Protein AF-Q09DB2-F1 (afdb_monomer_lite)

pLDDT: mean 88.09, std 14.15, range [31.59, 98.62]

Foldseek 3Di:
DLLLVLCVVLVWAWAFQDAQVLLVQQPPDSPVLDDQETETETAPVCQVVSVVSCVVVVWAWDDDQVLCDDLQDFWIWTQDPVGIYTYGQFLGGDLSFTRGRCVQVVQWDWDDDPNGIHTYGDLLLSLLSLLLVCVVQPVLDVSSLVSNVRSCVSCVPDDLVVNLVNLVVGPHLLSSLLSVVLSCVPVVDPRDPVSNVSSHADPVLVVVSCVSSPPVCNVVSVLVVDVVVVLVNQQSNDNDNVSSVVVSVSVVVSVDPPPDDPDD

InterPro domains:
  IPR039498 Uncharacterised nucleotidyltransferase [PF14907] (4-188)

Structure (mmCIF, N/CA/C/O backbone):
data_AF-Q09DB2-F1
#
_entry.id   AF-Q09DB2-F1
#
loop_
_atom_site.group_PDB
_atom_site.id
_atom_site.type_symbol
_atom_site.label_atom_id
_atom_site.label_alt_id
_atom_site.label_comp_id
_atom_site.label_asym_id
_atom_site.label_entity_id
_atom_site.label_seq_id
_atom_site.pdbx_PDB_ins_code
_atom_site.Cartn_x
_atom_site.Cartn_y
_atom_site.Cartn_z
_atom_site.occupancy
_atom_site.B_iso_or_equiv
_atom_site.auth_seq_id
_atom_site.auth_comp_id
_atom_site.auth_asym_id
_atom_site.auth_atom_id
_atom_site.pdbx_PDB_model_num
ATOM 1 N N . MET A 1 1 ? -8.635 -7.329 14.643 1.00 92.19 1 MET A N 1
ATOM 2 C CA . MET A 1 1 ? -9.968 -7.718 15.151 1.00 92.19 1 MET A CA 1
ATOM 3 C C . MET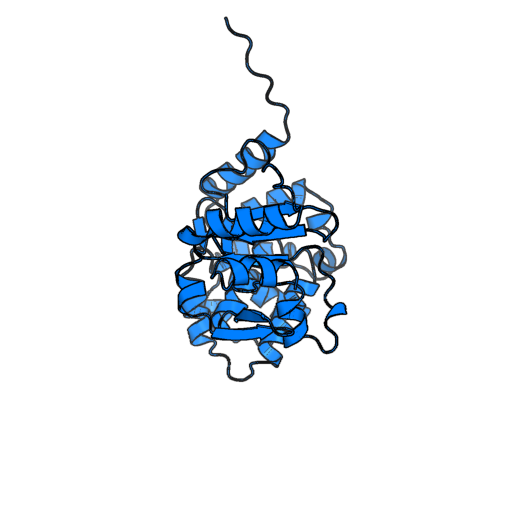 A 1 1 ? -10.591 -6.618 15.990 1.00 92.19 1 MET A C 1
ATOM 5 O O . MET A 1 1 ? -11.528 -6.026 15.490 1.00 92.19 1 MET A O 1
ATOM 9 N N . ARG A 1 2 ? -10.019 -6.213 17.138 1.00 93.94 2 ARG A N 1
ATOM 10 C CA . ARG A 1 2 ? -10.556 -5.100 17.964 1.00 93.94 2 ARG A CA 1
ATOM 11 C C . ARG A 1 2 ? -10.936 -3.834 17.174 1.00 93.94 2 ARG A C 1
ATOM 13 O O . ARG A 1 2 ? -12.026 -3.310 17.347 1.00 93.94 2 ARG A O 1
ATOM 20 N N . SER A 1 3 ? -10.081 -3.384 16.250 1.00 95.25 3 SER A N 1
ATOM 21 C CA . SER A 1 3 ? -10.396 -2.239 15.380 1.00 95.25 3 SER A CA 1
ATOM 22 C C . SER A 1 3 ? -11.608 -2.485 14.473 1.00 95.25 3 SER A C 1
ATOM 24 O O . SER A 1 3 ? -12.402 -1.581 14.269 1.00 95.25 3 SER A O 1
ATOM 26 N N . LEU A 1 4 ? -11.771 -3.699 13.935 1.00 96.75 4 LEU A N 1
ATOM 27 C CA . LEU A 1 4 ? -12.910 -4.048 13.077 1.00 96.75 4 LEU A CA 1
ATOM 28 C C . LEU A 1 4 ? -14.216 -4.087 13.866 1.00 96.75 4 LEU A C 1
ATOM 30 O O . LEU A 1 4 ? -15.232 -3.609 13.378 1.00 96.75 4 LEU A O 1
ATOM 34 N N . GLU A 1 5 ? -14.176 -4.615 15.087 1.00 96.56 5 GLU A N 1
ATOM 35 C CA . GLU A 1 5 ? -15.311 -4.621 16.007 1.00 96.56 5 GLU A CA 1
ATOM 36 C C . GLU A 1 5 ? -15.769 -3.195 16.343 1.00 96.56 5 GLU A C 1
ATOM 38 O O . GLU A 1 5 ? -16.939 -2.863 16.152 1.00 96.56 5 GLU A O 1
ATOM 43 N N . ALA A 1 6 ? -14.837 -2.323 16.743 1.00 96.69 6 ALA A N 1
ATOM 44 C CA . ALA A 1 6 ? -15.136 -0.926 17.058 1.00 96.69 6 ALA A CA 1
ATOM 45 C C . ALA A 1 6 ? -15.703 -0.158 15.854 1.00 96.69 6 ALA A C 1
ATOM 47 O O . ALA A 1 6 ? -16.660 0.601 15.998 1.00 96.69 6 ALA A O 1
ATOM 48 N N . LEU A 1 7 ? -15.147 -0.369 14.656 1.00 97.94 7 LEU A N 1
ATOM 49 C CA . LEU A 1 7 ? -15.662 0.243 13.428 1.00 97.94 7 LEU A CA 1
ATOM 50 C C . LEU A 1 7 ? -17.043 -0.306 13.047 1.00 97.94 7 LEU A C 1
ATOM 52 O O . LEU A 1 7 ? -17.930 0.465 12.678 1.00 97.94 7 LEU A O 1
ATOM 56 N N . GLY A 1 8 ? -17.255 -1.613 13.198 1.00 97.69 8 GLY A N 1
ATOM 57 C CA . GLY A 1 8 ? -18.544 -2.257 12.961 1.00 97.69 8 GLY A CA 1
ATOM 58 C C . GLY A 1 8 ? -19.652 -1.700 13.856 1.00 97.69 8 GLY A C 1
ATOM 59 O O . GLY A 1 8 ? -20.748 -1.436 13.364 1.00 97.69 8 GLY A O 1
ATOM 60 N N . ALA A 1 9 ? -19.353 -1.425 15.131 1.00 97.62 9 ALA A N 1
ATOM 61 C CA . ALA A 1 9 ? -20.296 -0.837 16.088 1.00 97.62 9 ALA A CA 1
ATOM 62 C C . ALA A 1 9 ? -20.798 0.564 15.684 1.00 97.62 9 ALA A C 1
ATOM 64 O O . ALA A 1 9 ? -21.881 0.973 16.097 1.00 97.62 9 ALA A O 1
ATOM 65 N N . VAL A 1 10 ? -20.045 1.286 14.847 1.00 98.06 10 VAL A N 1
ATOM 66 C CA . VAL A 1 10 ? -20.433 2.597 14.295 1.00 98.06 10 VAL A CA 1
ATOM 67 C C . VAL A 1 10 ? -20.838 2.529 12.816 1.00 98.06 10 VAL A C 1
ATOM 69 O O . VAL A 1 10 ? -20.904 3.556 12.140 1.00 98.06 10 VAL A O 1
ATOM 72 N N . GLY A 1 11 ? -21.106 1.329 12.290 1.00 97.56 11 GLY A N 1
ATOM 73 C CA . GLY A 1 11 ? -21.566 1.120 10.913 1.00 97.56 11 GLY A CA 1
ATOM 74 C C . GLY A 1 11 ? -20.489 1.315 9.839 1.00 97.56 11 GLY A C 1
ATOM 75 O O . GLY A 1 11 ? -20.816 1.496 8.664 1.00 97.56 11 GLY A O 1
ATOM 76 N N . VAL A 1 12 ? -19.206 1.288 10.210 1.00 98.31 12 VAL A N 1
ATOM 77 C CA . VAL A 1 12 ? -18.079 1.438 9.282 1.00 98.31 12 VAL A CA 1
ATOM 78 C C . VAL A 1 12 ? -17.503 0.068 8.934 1.00 98.31 12 VAL A C 1
ATOM 80 O O . VAL A 1 12 ? -17.014 -0.656 9.794 1.00 98.31 12 VAL A O 1
ATOM 83 N N . VAL A 1 13 ? -17.509 -0.266 7.641 1.00 98.06 13 VAL A N 1
ATOM 84 C CA . VAL A 1 13 ? -16.856 -1.469 7.099 1.00 98.06 13 VAL A CA 1
ATOM 85 C C . VAL A 1 13 ? -15.620 -1.034 6.299 1.00 98.06 13 VAL A C 1
ATOM 87 O O . VAL A 1 13 ? -15.778 -0.523 5.182 1.00 98.06 13 VAL A O 1
ATOM 90 N N . PRO A 1 14 ? -14.400 -1.180 6.846 1.00 98.00 14 PRO A N 1
ATOM 91 C CA . PRO A 1 14 ? -13.188 -0.692 6.197 1.00 98.00 14 PRO A CA 1
ATOM 92 C C . PRO A 1 14 ? -12.726 -1.621 5.071 1.00 98.00 14 PRO A C 1
ATOM 94 O O . PRO A 1 14 ? -12.965 -2.831 5.101 1.00 98.00 14 PRO A O 1
ATOM 97 N N . VAL A 1 15 ? -11.992 -1.061 4.110 1.00 98.38 15 VAL A N 1
ATOM 98 C CA . VAL A 1 15 ? -11.157 -1.845 3.194 1.00 98.38 15 VAL A CA 1
ATOM 99 C C . VAL A 1 15 ? -9.822 -2.136 3.878 1.00 98.38 15 VAL A C 1
ATOM 101 O O . VAL A 1 15 ? -9.144 -1.214 4.332 1.00 98.38 15 VAL A O 1
ATOM 104 N N . LEU A 1 16 ? -9.428 -3.406 3.941 1.00 97.25 16 LEU A N 1
ATOM 105 C CA . LEU A 1 16 ? -8.111 -3.803 4.438 1.00 97.25 16 LEU A CA 1
ATOM 106 C C . LEU A 1 16 ? -7.082 -3.679 3.317 1.00 97.25 16 LEU A C 1
ATOM 108 O O . LEU A 1 16 ? -7.130 -4.432 2.348 1.00 97.25 16 LEU A O 1
ATOM 112 N N . LEU A 1 17 ? -6.162 -2.723 3.448 1.00 95.62 17 LEU A N 1
ATOM 113 C CA . LEU A 1 17 ? -5.221 -2.382 2.376 1.00 95.62 17 LEU A CA 1
ATOM 114 C C . LEU A 1 17 ? -4.000 -3.305 2.316 1.00 95.62 17 LEU A C 1
ATOM 116 O O . LEU A 1 17 ? -3.544 -3.689 1.242 1.00 95.62 17 LEU A O 1
ATOM 120 N N . LYS A 1 18 ? -3.427 -3.621 3.477 1.00 92.31 18 LYS A N 1
ATOM 121 C CA . LYS A 1 18 ? -2.222 -4.448 3.626 1.00 92.31 18 LYS A CA 1
ATOM 122 C C . LYS A 1 18 ? -2.247 -5.122 5.004 1.00 92.31 18 LYS A C 1
ATOM 124 O O . LYS A 1 18 ? -3.275 -5.166 5.680 1.00 92.31 18 LYS A O 1
ATOM 129 N N . GLY A 1 19 ? -1.122 -5.690 5.422 1.00 90.75 19 GLY A N 1
ATOM 130 C CA . GLY A 1 19 ? -0.995 -6.258 6.763 1.00 90.75 19 GLY A CA 1
ATOM 131 C C . GLY A 1 19 ? -1.626 -7.640 6.874 1.00 90.75 19 GLY A C 1
ATOM 132 O O . GLY A 1 19 ? -1.599 -8.433 5.931 1.00 90.75 19 GLY A O 1
ATOM 133 N N . TYR A 1 20 ? -2.184 -7.927 8.048 1.00 91.62 20 TYR A N 1
ATOM 134 C CA . TYR A 1 20 ? -2.732 -9.241 8.379 1.00 91.62 20 TYR A CA 1
ATOM 135 C C . TYR A 1 20 ? -3.875 -9.672 7.445 1.00 91.62 20 TYR A C 1
ATOM 137 O O . TYR A 1 20 ? -3.922 -10.828 7.041 1.00 91.62 20 TYR A O 1
ATOM 145 N N . GLY A 1 21 ? -4.758 -8.748 7.043 1.00 92.44 21 GLY A N 1
ATOM 146 C CA . GLY A 1 21 ? -5.874 -9.063 6.142 1.00 92.44 21 GLY A CA 1
ATOM 147 C C . GLY A 1 21 ? -5.417 -9.576 4.774 1.00 92.44 21 GLY A C 1
ATOM 148 O O . GLY A 1 21 ? -5.975 -10.543 4.262 1.00 92.44 21 GLY A O 1
ATOM 149 N N . LEU A 1 22 ? -4.365 -8.968 4.218 1.00 94.75 22 LEU A N 1
ATOM 150 C CA . LEU A 1 22 ? -3.719 -9.424 2.985 1.00 94.75 22 LEU A CA 1
ATOM 151 C C . LEU A 1 22 ? -3.002 -10.763 3.204 1.00 94.75 22 LEU A C 1
ATOM 153 O O . LEU A 1 22 ? -3.147 -11.691 2.410 1.00 94.75 22 LEU A O 1
ATOM 157 N N . ALA A 1 23 ? -2.253 -10.874 4.306 1.00 94.75 23 ALA A N 1
ATOM 158 C CA . ALA A 1 23 ? -1.493 -12.074 4.636 1.00 94.75 23 ALA A CA 1
ATOM 159 C C . ALA A 1 23 ? -2.397 -13.307 4.760 1.00 94.75 23 ALA A C 1
ATOM 161 O O . ALA A 1 23 ? -2.103 -14.346 4.181 1.00 94.75 23 ALA A O 1
ATOM 162 N N . ARG A 1 24 ? -3.544 -13.162 5.431 1.00 93.69 24 ARG A N 1
ATOM 163 C CA . ARG A 1 24 ? -4.538 -14.225 5.620 1.00 93.69 24 ARG A CA 1
ATOM 164 C C . ARG A 1 24 ? -5.094 -14.788 4.314 1.00 93.69 24 ARG A C 1
ATOM 166 O O . ARG A 1 24 ? -5.424 -15.968 4.270 1.00 93.69 24 ARG A O 1
ATOM 173 N N . ARG A 1 25 ? -5.197 -13.954 3.276 1.00 94.31 25 ARG A N 1
ATOM 174 C CA . ARG A 1 25 ? -5.689 -14.331 1.942 1.00 94.31 25 ARG A CA 1
ATOM 175 C C . ARG A 1 25 ? -4.617 -14.978 1.070 1.00 94.31 25 ARG A C 1
ATOM 177 O O . ARG A 1 25 ? -4.940 -15.854 0.275 1.00 94.31 25 ARG A O 1
ATOM 184 N N . LEU A 1 26 ? -3.377 -14.492 1.155 1.00 95.38 26 LEU A N 1
ATOM 185 C CA . LEU A 1 26 ? -2.356 -14.753 0.133 1.00 95.38 26 LEU A CA 1
ATOM 186 C C . LEU A 1 26 ? -1.182 -15.614 0.606 1.00 95.38 26 LEU A C 1
ATOM 188 O O . LEU A 1 26 ? -0.535 -16.264 -0.217 1.00 95.38 26 LEU A O 1
ATOM 192 N N . TYR A 1 27 ? -0.861 -15.595 1.898 1.00 95.69 27 TYR A N 1
ATOM 193 C CA . TYR A 1 27 ? 0.288 -16.315 2.440 1.00 95.69 27 TYR A CA 1
ATOM 194 C C . TYR A 1 27 ? -0.137 -17.695 2.957 1.00 95.69 27 TYR A C 1
ATOM 196 O O . TYR A 1 27 ? -1.206 -17.807 3.552 1.00 95.69 27 TYR A O 1
ATOM 204 N N . PRO A 1 28 ? 0.706 -18.739 2.798 1.00 92.62 28 PRO A N 1
ATOM 205 C CA . PRO A 1 28 ? 0.437 -20.054 3.384 1.00 92.62 28 PRO A CA 1
ATOM 206 C C . PRO A 1 28 ? 0.249 -20.007 4.904 1.00 92.62 28 PRO A C 1
ATOM 208 O O . PRO A 1 28 ? -0.579 -20.727 5.443 1.00 92.62 28 PRO A O 1
ATOM 211 N N . GLU A 1 29 ? 1.009 -19.133 5.567 1.00 92.94 29 GLU A N 1
ATOM 212 C CA . GLU A 1 29 ? 0.903 -18.835 6.993 1.00 92.94 29 GLU A CA 1
ATOM 213 C C . GLU A 1 29 ? 0.895 -17.303 7.157 1.00 92.94 29 GLU A C 1
ATOM 215 O O . GLU A 1 29 ? 1.868 -16.652 6.746 1.00 92.94 29 GLU A O 1
ATOM 220 N N . PRO A 1 30 ? -0.178 -16.698 7.706 1.00 90.44 30 PRO A N 1
ATOM 221 C CA . PRO A 1 30 ? -0.309 -15.246 7.840 1.00 90.44 30 PRO A CA 1
ATOM 222 C C . PRO A 1 30 ? 0.900 -14.553 8.481 1.00 90.44 30 PRO A C 1
ATOM 224 O O . PRO A 1 30 ? 1.290 -13.463 8.055 1.00 90.44 30 PRO A O 1
ATOM 227 N N . PHE A 1 31 ? 1.534 -15.180 9.474 1.00 89.31 31 PHE A N 1
ATOM 228 C CA . PHE A 1 31 ? 2.649 -14.571 10.206 1.00 89.31 31 PHE A CA 1
ATOM 229 C C . PHE A 1 31 ? 3.969 -14.521 9.424 1.00 89.31 31 PHE A C 1
ATOM 231 O O . PHE A 1 31 ? 4.889 -13.811 9.828 1.00 89.31 31 PHE A O 1
ATOM 238 N N . HIS A 1 32 ? 4.060 -15.167 8.256 1.00 91.25 32 HIS A N 1
ATOM 239 C CA . HIS A 1 32 ? 5.201 -14.995 7.347 1.00 91.25 32 HIS A CA 1
ATOM 240 C C . HIS A 1 32 ? 5.308 -13.569 6.790 1.00 91.25 32 HIS A C 1
ATOM 242 O O . HIS A 1 32 ? 6.385 -13.142 6.365 1.00 91.25 32 HIS A O 1
ATOM 248 N N . ARG A 1 33 ? 4.210 -12.807 6.798 1.00 90.31 33 ARG A N 1
ATOM 249 C CA . ARG A 1 33 ? 4.209 -11.395 6.421 1.00 90.31 33 ARG A CA 1
ATOM 250 C C . ARG A 1 33 ? 4.270 -10.516 7.669 1.00 90.31 33 ARG A C 1
ATOM 252 O O . ARG A 1 33 ? 3.251 -9.999 8.123 1.00 90.31 33 ARG A O 1
ATOM 259 N N . ALA A 1 34 ? 5.476 -10.298 8.190 1.00 84.69 34 ALA A N 1
ATOM 260 C CA . ALA A 1 34 ? 5.685 -9.412 9.335 1.00 84.69 34 ALA A CA 1
ATOM 261 C C . ALA A 1 34 ? 5.073 -8.014 9.092 1.00 84.69 34 ALA A C 1
ATOM 263 O O . ALA A 1 34 ? 5.445 -7.298 8.150 1.00 84.69 34 ALA A O 1
ATOM 264 N N . THR A 1 35 ? 4.135 -7.627 9.956 1.00 84.19 35 THR A N 1
ATOM 265 C CA . THR A 1 35 ? 3.417 -6.348 9.923 1.00 84.19 35 THR A CA 1
ATOM 266 C C . THR A 1 35 ? 3.523 -5.676 11.283 1.00 84.19 35 THR A C 1
ATOM 268 O O . THR A 1 35 ? 3.539 -6.352 12.308 1.00 84.19 35 THR A O 1
ATOM 271 N N . THR A 1 36 ? 3.634 -4.354 11.287 1.00 82.50 36 THR A N 1
ATOM 272 C CA . THR A 1 36 ? 3.784 -3.539 12.508 1.00 82.50 36 THR A CA 1
ATOM 273 C C . THR A 1 36 ? 2.550 -2.685 12.785 1.00 82.50 36 THR A C 1
ATOM 275 O O . THR A 1 36 ? 2.367 -2.193 13.893 1.00 82.50 36 THR A O 1
ATOM 278 N N . ASP A 1 37 ? 1.721 -2.533 11.761 1.00 89.56 37 ASP A N 1
ATOM 279 C CA . ASP A 1 37 ? 0.578 -1.652 11.620 1.00 89.56 37 ASP A CA 1
ATOM 280 C C . ASP A 1 37 ? -0.621 -2.412 11.028 1.00 89.56 37 ASP A C 1
ATOM 282 O O . ASP A 1 37 ? -0.483 -3.477 10.404 1.00 89.56 37 ASP A O 1
ATOM 286 N N . VAL A 1 38 ? -1.810 -1.860 11.272 1.00 92.62 38 VAL A N 1
ATOM 287 C CA . VAL A 1 38 ? -3.076 -2.243 10.642 1.00 92.62 38 VAL A CA 1
ATOM 288 C C . VAL A 1 38 ? -3.567 -1.083 9.789 1.00 92.62 38 VAL A C 1
ATOM 290 O O . VAL A 1 38 ? -3.763 0.013 10.306 1.00 92.62 38 VAL A O 1
ATOM 293 N N . ASP A 1 39 ? -3.846 -1.347 8.515 1.00 95.12 39 ASP A N 1
ATOM 294 C CA . ASP A 1 39 ? -4.206 -0.310 7.549 1.00 95.12 39 ASP A CA 1
ATOM 295 C C . ASP A 1 39 ? -5.632 -0.454 7.070 1.00 95.12 39 ASP A C 1
ATOM 297 O O . ASP A 1 39 ? -5.996 -1.416 6.381 1.00 95.12 39 ASP A O 1
ATOM 301 N N . LEU A 1 40 ? -6.428 0.538 7.442 1.00 97.50 40 LEU A N 1
ATOM 302 C CA . LEU A 1 40 ? -7.864 0.562 7.241 1.00 97.50 40 LEU A CA 1
ATOM 303 C C . LEU A 1 40 ? -8.197 1.744 6.346 1.00 97.50 40 LEU A C 1
ATOM 305 O O . LEU A 1 40 ? -7.997 2.882 6.750 1.00 97.50 40 LEU A O 1
ATOM 309 N N . LEU A 1 41 ? -8.720 1.493 5.151 1.00 98.25 41 LEU A N 1
ATOM 310 C CA . LEU A 1 41 ? -9.234 2.546 4.282 1.00 98.25 41 LEU A CA 1
ATOM 311 C C . LEU A 1 41 ? -10.737 2.713 4.501 1.00 98.25 41 LEU A C 1
ATOM 313 O O . LEU A 1 41 ? -11.506 1.754 4.397 1.00 98.25 41 LEU A O 1
ATOM 317 N N . VAL A 1 42 ? -11.146 3.946 4.774 1.00 98.00 42 VAL A N 1
ATOM 318 C CA . VAL A 1 42 ? -12.544 4.357 4.932 1.00 98.00 42 VAL A CA 1
ATOM 319 C C . VAL A 1 42 ? -12.851 5.532 4.008 1.00 98.00 42 VAL A C 1
ATOM 321 O O . VAL A 1 42 ? -11.944 6.192 3.499 1.00 98.00 42 VAL A O 1
ATOM 324 N N . LEU A 1 43 ? -14.135 5.812 3.785 1.00 97.31 43 LEU A N 1
ATOM 325 C CA . LEU A 1 43 ? -14.525 7.021 3.058 1.00 97.31 43 LEU A CA 1
ATOM 326 C C . LEU A 1 43 ? -14.201 8.271 3.896 1.00 97.31 43 LEU A C 1
ATOM 328 O O . LEU A 1 43 ? -14.365 8.222 5.119 1.00 97.31 43 LEU A O 1
ATOM 332 N N . PRO A 1 44 ? -13.842 9.417 3.283 1.00 94.81 44 PRO A N 1
ATOM 333 C CA . PRO A 1 44 ? -13.559 10.654 4.016 1.00 94.81 44 PRO A CA 1
ATOM 334 C C . PRO A 1 44 ? -14.675 11.070 4.983 1.00 94.81 44 PRO A C 1
ATOM 336 O O . PRO A 1 44 ? -14.408 11.466 6.116 1.00 94.81 44 PRO A O 1
ATOM 339 N N . ALA A 1 45 ? -15.937 10.885 4.584 1.00 96.56 45 ALA A N 1
ATOM 340 C CA . ALA A 1 45 ? -17.101 11.170 5.425 1.00 96.56 45 ALA A CA 1
ATOM 341 C C . ALA A 1 45 ? -17.172 10.308 6.705 1.00 96.56 45 ALA A C 1
ATOM 343 O O . ALA A 1 45 ? -17.814 10.694 7.679 1.00 96.56 45 ALA A O 1
ATOM 344 N N . GLN A 1 46 ? -16.511 9.148 6.726 1.00 97.69 46 GLN A N 1
ATOM 345 C CA . GLN A 1 46 ? -16.512 8.208 7.850 1.00 97.69 46 GLN A CA 1
ATOM 346 C C . GLN A 1 46 ? -15.331 8.415 8.806 1.00 97.69 46 GLN A C 1
ATOM 348 O O . GLN A 1 46 ? -15.354 7.879 9.913 1.00 97.69 46 GLN A O 1
ATOM 353 N N . VAL A 1 47 ? -14.321 9.206 8.427 1.00 96.50 47 VAL A N 1
ATOM 354 C CA . VAL A 1 47 ? -13.063 9.364 9.182 1.00 96.50 47 VAL A CA 1
ATOM 355 C C . VAL A 1 47 ? -13.301 9.811 10.615 1.00 96.50 47 VAL A C 1
ATOM 357 O O . VAL A 1 47 ? -12.704 9.255 11.532 1.00 96.50 47 VAL A O 1
ATOM 360 N N . ALA A 1 48 ? -14.187 10.786 10.829 1.00 96.44 48 ALA A N 1
ATOM 361 C CA . ALA A 1 48 ? -14.453 11.311 12.164 1.00 96.44 48 ALA A CA 1
ATOM 362 C C . ALA A 1 48 ? -15.107 10.262 13.081 1.00 96.44 48 ALA A C 1
ATOM 364 O O . ALA A 1 48 ? -14.727 10.134 14.242 1.00 96.44 48 ALA A O 1
ATOM 365 N N . ALA A 1 49 ? -16.073 9.494 12.565 1.00 98.12 49 ALA A N 1
ATOM 366 C CA . ALA A 1 49 ? -16.721 8.425 13.325 1.00 98.12 49 ALA A CA 1
ATOM 367 C C . ALA A 1 49 ? -15.752 7.265 13.602 1.00 98.12 49 ALA A C 1
ATOM 369 O O . ALA A 1 49 ? -15.663 6.797 14.735 1.00 98.12 49 ALA A O 1
ATOM 370 N N . ALA A 1 50 ? -14.979 6.863 12.592 1.00 97.94 50 ALA A N 1
ATOM 371 C CA . ALA A 1 50 ? -13.971 5.819 12.701 1.00 97.94 50 ALA A CA 1
ATOM 372 C C . ALA A 1 50 ? -12.850 6.184 13.691 1.00 97.94 50 ALA A C 1
ATOM 374 O O . ALA A 1 50 ? -12.483 5.358 14.519 1.00 97.94 50 ALA A O 1
ATOM 375 N N . SER A 1 51 ? -12.361 7.428 13.664 1.00 96.94 51 SER A N 1
ATOM 376 C CA . SER A 1 51 ? -11.338 7.919 14.601 1.00 96.94 51 SER A CA 1
ATOM 377 C C . SER A 1 51 ? -11.825 7.829 16.049 1.00 96.94 51 SER A C 1
ATOM 379 O O . SER A 1 51 ? -11.152 7.224 16.876 1.00 96.94 51 SER A O 1
ATOM 381 N N . ARG A 1 52 ? -13.043 8.312 16.341 1.00 97.25 52 ARG A N 1
ATOM 382 C CA . ARG A 1 52 ? -13.633 8.214 17.690 1.00 97.25 52 ARG A CA 1
ATOM 383 C C . ARG A 1 52 ? -13.804 6.770 18.162 1.00 97.25 52 ARG A C 1
ATOM 385 O O . ARG A 1 52 ? -13.579 6.480 19.332 1.00 97.25 52 ARG A O 1
ATOM 392 N N . ALA A 1 53 ? -14.194 5.863 17.267 1.00 97.25 53 ALA A N 1
ATOM 393 C CA . ALA A 1 53 ? -14.316 4.446 17.600 1.00 97.25 53 ALA A CA 1
ATOM 394 C C . ALA A 1 53 ? -12.954 3.818 17.946 1.00 97.25 53 ALA A C 1
ATOM 396 O O . ALA A 1 53 ? -12.857 3.047 18.899 1.00 97.25 53 ALA A O 1
ATOM 397 N N . LEU A 1 54 ? -11.895 4.175 17.210 1.00 96.19 54 LEU A N 1
ATOM 398 C CA . LEU A 1 54 ? -10.528 3.737 17.504 1.00 96.19 54 LEU A CA 1
ATOM 399 C C . LEU A 1 54 ? -10.007 4.331 18.820 1.00 96.19 54 LEU A C 1
ATOM 401 O O . LEU A 1 54 ? -9.414 3.603 19.613 1.00 96.19 54 LEU A O 1
ATOM 405 N N . GLU A 1 55 ? -10.274 5.608 19.093 1.00 95.56 55 GLU A N 1
ATOM 406 C CA . GLU A 1 55 ? -9.951 6.251 20.375 1.00 95.56 55 GLU A CA 1
ATOM 407 C C . GLU A 1 55 ? -10.643 5.561 21.557 1.00 95.56 55 GLU A C 1
ATOM 409 O O . GLU A 1 55 ? -10.026 5.347 22.601 1.00 95.56 55 GLU A O 1
ATOM 414 N N . GLY A 1 56 ? -11.887 5.105 21.371 1.00 94.75 56 GLY A N 1
ATOM 415 C CA . GLY A 1 56 ? -12.624 4.308 22.356 1.00 94.75 56 GLY A CA 1
ATOM 416 C C . GLY A 1 56 ? -11.954 2.979 22.736 1.00 94.75 56 GLY A C 1
ATOM 417 O O . GLY A 1 56 ? -12.246 2.433 23.797 1.00 94.75 56 GLY A O 1
ATOM 418 N N . LEU A 1 57 ? -11.014 2.475 21.926 1.00 93.75 57 LEU A N 1
ATOM 419 C CA . LEU A 1 57 ? -10.184 1.307 22.252 1.00 93.75 57 LEU A CA 1
ATOM 420 C C . LEU A 1 57 ? -8.952 1.653 23.110 1.00 93.75 57 LEU A C 1
ATOM 422 O O . LEU A 1 57 ? -8.117 0.781 23.359 1.00 93.75 57 LEU A O 1
ATOM 426 N N . GLY A 1 58 ? -8.799 2.914 23.521 1.00 93.94 58 GLY A N 1
ATOM 427 C CA . GLY A 1 58 ? -7.596 3.418 24.184 1.00 93.94 58 GLY A CA 1
ATOM 428 C C . GLY A 1 58 ? -6.425 3.646 23.224 1.00 93.94 58 GLY A C 1
ATOM 429 O O . GLY A 1 58 ? -5.279 3.720 23.668 1.00 93.94 58 GLY A O 1
ATOM 430 N N . LEU A 1 59 ? -6.687 3.722 21.913 1.00 93.94 59 LEU A N 1
ATOM 431 C CA . LEU A 1 59 ? -5.688 4.143 20.934 1.00 93.94 59 LEU A CA 1
ATOM 432 C C . LEU A 1 59 ? -5.594 5.669 20.939 1.00 93.94 59 LEU A C 1
ATOM 434 O O . LEU A 1 59 ? -6.599 6.365 20.848 1.00 93.94 59 LEU A O 1
ATOM 438 N N . VAL A 1 60 ? -4.381 6.198 21.018 1.00 93.75 60 VAL A N 1
ATOM 439 C CA . VAL A 1 60 ? -4.139 7.639 21.059 1.00 93.75 60 VAL A CA 1
ATOM 440 C C . VAL A 1 60 ? -3.766 8.115 19.655 1.00 93.75 60 VAL A C 1
ATOM 442 O O . VAL A 1 60 ? -2.900 7.491 19.028 1.00 93.75 60 VAL A O 1
ATOM 445 N N . PRO A 1 61 ? -4.385 9.192 19.135 1.00 91.50 61 PRO A N 1
ATOM 446 C CA . PRO A 1 61 ? -3.985 9.769 17.861 1.00 91.50 61 PRO A CA 1
ATOM 447 C C . PRO A 1 61 ? -2.540 10.251 17.956 1.00 91.50 61 PRO A C 1
ATOM 449 O O . PRO A 1 61 ? -2.148 10.966 18.880 1.00 91.50 61 PRO A O 1
ATOM 452 N N . VAL A 1 62 ? -1.736 9.855 16.982 1.00 87.88 62 VAL A N 1
ATOM 453 C CA . VAL A 1 62 ? -0.368 10.329 16.851 1.00 87.88 62 VAL A CA 1
ATOM 454 C C . VAL A 1 62 ? -0.427 11.615 16.057 1.00 87.88 62 VAL A C 1
ATOM 456 O O . VAL A 1 62 ? -0.766 11.609 14.874 1.00 87.88 62 VAL A O 1
ATOM 459 N N . SER A 1 63 ? -0.107 12.724 16.720 1.00 70.31 63 SER A N 1
ATOM 460 C CA . SER A 1 63 ? 0.009 14.018 16.066 1.00 70.31 63 SER A CA 1
ATOM 461 C C . SER A 1 63 ? 0.985 13.889 14.904 1.00 70.31 63 SER A C 1
ATOM 463 O O . SER A 1 63 ? 2.177 13.622 15.095 1.00 70.31 63 SER A O 1
ATOM 465 N N . GLU A 1 64 ? 0.482 14.085 13.691 1.00 60.41 64 GLU A N 1
ATOM 466 C CA . GLU A 1 64 ? 1.336 14.329 12.545 1.00 60.41 64 GLU A CA 1
ATOM 467 C C . GLU A 1 64 ? 2.278 15.496 12.888 1.00 60.41 64 GLU A C 1
ATOM 469 O O . GLU A 1 64 ? 1.866 16.489 13.499 1.00 60.41 64 GLU A O 1
ATOM 474 N N . ARG A 1 65 ? 3.570 15.367 12.558 1.00 51.59 65 ARG A N 1
ATOM 475 C CA . ARG A 1 65 ? 4.535 16.447 12.813 1.00 51.59 65 ARG A CA 1
ATOM 476 C C . ARG A 1 65 ? 4.023 17.743 12.165 1.00 51.59 65 ARG A C 1
ATOM 478 O O . ARG A 1 65 ? 3.420 17.661 11.092 1.00 51.59 65 ARG A O 1
ATOM 485 N N . PRO A 1 66 ? 4.263 18.927 12.761 1.00 39.19 66 PRO A N 1
ATOM 486 C CA . PRO A 1 66 ? 3.860 20.195 12.163 1.00 39.19 66 PRO A CA 1
ATOM 487 C C . PRO A 1 66 ? 4.364 20.291 10.718 1.00 39.19 66 PRO A C 1
ATOM 489 O O . PRO A 1 66 ? 5.567 20.379 10.491 1.00 39.19 66 PRO A O 1
ATOM 492 N N . GLY A 1 67 ? 3.429 20.245 9.764 1.00 44.72 67 GLY A N 1
ATOM 493 C CA . GLY A 1 67 ? 3.706 20.237 8.328 1.00 44.72 67 GLY A CA 1
ATOM 494 C C . GLY A 1 67 ? 3.131 19.037 7.573 1.00 44.72 67 GLY A C 1
ATOM 495 O O . GLY A 1 67 ? 2.844 19.196 6.390 1.00 44.72 67 GLY A O 1
ATOM 496 N N . HIS A 1 68 ? 2.925 17.873 8.207 1.00 43.16 68 HIS A N 1
ATOM 497 C CA . HIS A 1 68 ? 2.393 16.659 7.548 1.00 43.16 68 HIS A CA 1
ATOM 498 C C . HIS A 1 68 ? 0.901 16.782 7.164 1.00 43.16 68 HIS A C 1
ATOM 500 O O . HIS A 1 68 ? 0.422 16.054 6.294 1.00 43.16 68 HIS A O 1
ATOM 506 N N . GLY A 1 69 ? 0.214 17.793 7.707 1.00 50.81 69 GLY A N 1
ATOM 507 C CA . GLY A 1 69 ? -1.163 18.140 7.371 1.00 50.81 69 GLY A CA 1
ATOM 508 C C . GLY A 1 69 ? -1.335 18.842 6.013 1.00 50.81 69 GLY A C 1
ATOM 509 O O . GLY A 1 69 ? -0.453 19.542 5.515 1.00 50.81 69 GLY A O 1
ATOM 510 N N . GLY A 1 70 ? -2.519 18.685 5.411 1.00 61.50 70 GLY A N 1
ATOM 511 C CA . GLY A 1 70 ? -2.913 19.343 4.157 1.00 61.50 70 GLY A CA 1
ATOM 512 C C . GLY A 1 70 ? -2.979 18.387 2.961 1.00 61.50 70 GLY A C 1
ATOM 513 O O . GLY A 1 70 ? -3.465 17.266 3.080 1.00 61.50 70 GLY A O 1
ATOM 514 N N . ALA A 1 71 ? -2.494 18.808 1.787 1.00 58.75 71 ALA A N 1
ATOM 515 C CA . ALA A 1 71 ? -2.577 18.041 0.529 1.00 58.75 71 ALA A CA 1
ATOM 516 C C . ALA A 1 71 ? -1.748 16.732 0.500 1.00 58.75 71 ALA A C 1
ATOM 518 O O . ALA A 1 71 ? -1.773 16.001 -0.491 1.00 58.75 71 ALA A O 1
ATOM 519 N N . HIS A 1 72 ? -0.981 16.450 1.556 1.00 64.50 72 HIS A N 1
ATOM 520 C CA . HIS A 1 72 ? -0.179 15.232 1.715 1.00 64.50 72 HIS A CA 1
ATOM 521 C C . HIS A 1 72 ? -0.733 14.280 2.787 1.00 64.50 72 HIS A C 1
ATOM 523 O O . HIS A 1 72 ? -0.309 13.120 2.843 1.00 64.50 72 HIS A O 1
ATOM 529 N N . ALA A 1 73 ? -1.710 14.740 3.576 1.00 78.25 73 ALA A N 1
ATOM 530 C CA . ALA A 1 73 ? -2.402 13.918 4.552 1.00 78.25 73 ALA A CA 1
ATOM 531 C C . ALA A 1 73 ? -3.312 12.919 3.824 1.00 78.25 73 ALA A C 1
ATOM 533 O O . ALA A 1 73 ? -4.118 13.277 2.952 1.00 78.25 73 ALA A O 1
ATOM 534 N N . HIS A 1 74 ? -3.144 11.651 4.171 1.00 83.69 74 HIS A N 1
ATOM 535 C CA . HIS A 1 74 ? -3.901 10.541 3.595 1.00 83.69 74 HIS A CA 1
ATOM 536 C C . HIS A 1 74 ? -4.401 9.554 4.649 1.00 83.69 74 HIS A C 1
ATOM 538 O O . HIS A 1 74 ? -5.273 8.748 4.334 1.00 83.69 74 HIS A O 1
ATOM 544 N N . HIS A 1 75 ? -3.905 9.639 5.885 1.00 89.69 75 HIS A N 1
ATOM 545 C CA . HIS A 1 75 ? -4.358 8.820 6.997 1.00 89.69 75 HIS A CA 1
ATOM 546 C C . HIS A 1 75 ? -4.262 9.569 8.326 1.00 89.69 75 HIS A C 1
ATOM 548 O O . HIS A 1 75 ? -3.568 10.574 8.433 1.00 89.69 75 HIS A O 1
ATOM 554 N N . HIS A 1 76 ? -4.954 9.057 9.339 1.00 92.00 76 HIS A N 1
ATOM 555 C CA . HIS A 1 76 ? -4.691 9.350 10.743 1.00 92.00 76 HIS A CA 1
ATOM 556 C C . HIS A 1 76 ? -3.989 8.144 11.363 1.00 92.00 76 HIS A C 1
ATOM 558 O O . HIS A 1 76 ? -4.460 7.014 11.220 1.00 92.00 76 HIS A O 1
ATOM 564 N N . ALA A 1 77 ? -2.861 8.368 12.032 1.00 92.12 77 ALA A N 1
ATOM 565 C CA . ALA A 1 77 ? -2.148 7.317 12.743 1.00 92.12 77 ALA A CA 1
ATOM 566 C C . ALA A 1 77 ? -2.591 7.281 14.208 1.00 92.12 77 ALA A C 1
ATOM 568 O O . ALA A 1 77 ? -2.732 8.321 14.849 1.00 92.12 77 ALA A O 1
ATOM 569 N N . PHE A 1 78 ? -2.768 6.081 14.745 1.0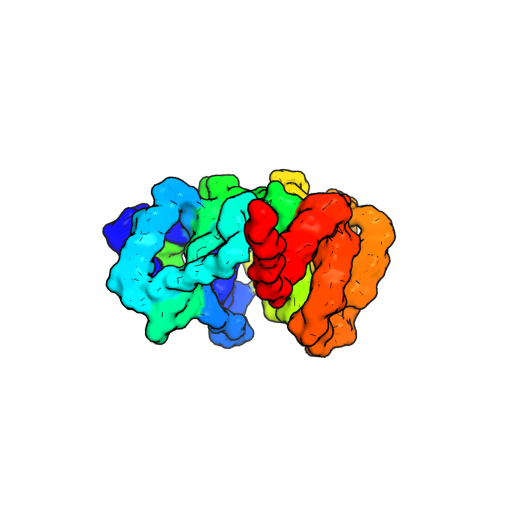0 93.50 78 PHE A N 1
ATOM 570 C CA . PHE A 1 78 ? -3.092 5.844 16.144 1.00 93.50 78 PHE A CA 1
ATOM 571 C C . PHE A 1 78 ? -2.135 4.809 16.726 1.00 93.50 78 PHE A C 1
ATOM 573 O O . PHE A 1 78 ? -1.745 3.853 16.048 1.00 93.50 78 PHE A O 1
ATOM 580 N N . HIS A 1 79 ? -1.786 4.977 17.996 1.00 93.88 79 HIS A N 1
ATOM 581 C CA . HIS A 1 79 ? -0.932 4.048 18.721 1.00 93.88 79 HIS A CA 1
ATOM 582 C C . HIS A 1 79 ? -1.487 3.771 20.117 1.00 93.88 79 HIS A C 1
ATOM 584 O O . HIS A 1 79 ? -2.024 4.655 20.780 1.00 93.88 79 HIS A O 1
ATOM 590 N N . GLY A 1 80 ? -1.327 2.540 20.586 1.00 89.31 80 GLY A N 1
ATOM 591 C CA . GLY A 1 80 ? -1.631 2.170 21.960 1.00 89.31 80 GLY A CA 1
ATOM 592 C C . GLY A 1 80 ? -1.142 0.761 22.288 1.00 89.31 80 GLY A C 1
ATOM 593 O O . GLY A 1 80 ? -0.438 0.145 21.483 1.00 89.31 80 GLY A O 1
ATOM 594 N N . PRO A 1 81 ? -1.553 0.201 23.439 1.00 80.50 81 PRO A N 1
ATOM 595 C CA . PRO A 1 81 ? -1.133 -1.133 23.878 1.00 80.50 81 PRO A CA 1
ATOM 596 C C . PRO A 1 81 ? -1.455 -2.256 22.879 1.00 80.50 81 PRO A C 1
ATOM 598 O O . PRO A 1 81 ? -0.814 -3.301 22.890 1.00 80.50 81 PRO A O 1
ATOM 601 N N . ALA A 1 82 ? -2.449 -2.044 22.011 1.00 76.88 82 ALA A N 1
ATOM 602 C CA . ALA A 1 82 ? -2.863 -2.992 20.980 1.00 76.88 82 ALA A CA 1
ATOM 603 C C . ALA A 1 82 ? -2.085 -2.866 19.650 1.00 76.88 82 ALA A C 1
ATOM 605 O O . ALA A 1 82 ? -2.378 -3.611 18.716 1.00 76.88 82 ALA A O 1
ATOM 606 N N . GLY A 1 83 ? -1.110 -1.954 19.553 1.00 88.56 83 GLY A N 1
ATOM 607 C CA . GLY A 1 83 ? -0.280 -1.741 18.363 1.00 88.56 83 GLY A CA 1
ATOM 608 C C . GLY A 1 83 ? -0.591 -0.445 17.609 1.00 88.56 83 GLY A C 1
ATOM 609 O O . GLY A 1 83 ? -1.172 0.492 18.160 1.00 88.56 83 GLY A O 1
ATOM 610 N N . TRP A 1 84 ? -0.153 -0.385 16.349 1.00 93.31 84 TRP A N 1
ATOM 611 C CA . TRP A 1 84 ? -0.358 0.755 15.450 1.00 93.31 84 TRP A CA 1
ATOM 612 C C . TRP A 1 84 ? -1.545 0.529 14.515 1.00 93.31 84 TRP A C 1
ATOM 614 O O . TRP A 1 84 ? -1.713 -0.560 13.961 1.00 93.31 84 TRP A O 1
ATOM 624 N N . VAL A 1 85 ? -2.339 1.576 14.305 1.00 94.81 85 VAL A N 1
ATOM 625 C CA . VAL A 1 85 ? -3.426 1.600 13.321 1.00 94.81 85 VAL A CA 1
ATOM 626 C C . VAL A 1 85 ? -3.271 2.841 12.451 1.00 94.81 85 VAL A C 1
ATOM 628 O O . VAL A 1 85 ? -3.245 3.957 12.964 1.00 94.81 85 VAL A O 1
ATOM 631 N N . GLU A 1 86 ? -3.201 2.651 11.139 1.00 94.69 86 GLU A N 1
ATOM 632 C CA . GLU A 1 86 ? -3.282 3.724 10.152 1.00 94.69 86 GLU A CA 1
ATOM 633 C C . GLU A 1 86 ? -4.698 3.728 9.554 1.00 94.69 86 GLU A C 1
ATOM 635 O O . GLU A 1 86 ? -5.107 2.804 8.844 1.00 94.69 86 GLU A O 1
ATOM 640 N N . LEU A 1 87 ? -5.478 4.764 9.868 1.00 96.19 87 LEU A N 1
ATOM 641 C CA . LEU A 1 87 ? -6.815 4.987 9.320 1.00 96.19 87 LEU A CA 1
ATOM 642 C C . LEU A 1 87 ? -6.713 5.882 8.084 1.00 96.19 87 LEU A C 1
ATOM 644 O O . LEU A 1 87 ? -6.671 7.108 8.186 1.00 96.19 87 LEU A O 1
ATOM 648 N N . HIS A 1 88 ? -6.673 5.264 6.913 1.00 96.44 88 HIS A N 1
ATOM 649 C CA . HIS A 1 88 ? -6.558 5.920 5.618 1.00 96.44 88 HIS A CA 1
ATOM 650 C C . HIS A 1 88 ? -7.907 6.474 5.147 1.00 96.44 88 HIS A C 1
ATOM 652 O O . HIS A 1 88 ? -8.937 5.805 5.205 1.00 96.44 88 HIS A O 1
ATOM 658 N N . PHE A 1 89 ? -7.879 7.691 4.614 1.00 94.50 89 PHE A N 1
ATOM 659 C CA . PHE A 1 89 ? -8.981 8.335 3.885 1.00 94.50 89 PHE A CA 1
ATOM 660 C C . PHE A 1 89 ? -8.604 8.693 2.446 1.00 94.50 89 PHE A C 1
ATOM 662 O O . PHE A 1 89 ? -9.451 9.084 1.649 1.00 94.50 89 PHE A O 1
ATOM 669 N N . ARG A 1 90 ? -7.326 8.515 2.102 1.00 94.19 90 ARG A N 1
ATOM 670 C CA . ARG A 1 90 ? -6.819 8.347 0.741 1.00 94.19 90 ARG A CA 1
ATOM 671 C C . ARG A 1 90 ? -5.868 7.162 0.774 1.00 94.19 90 ARG A C 1
ATOM 673 O O . ARG A 1 90 ? -5.112 7.016 1.726 1.00 94.19 90 ARG A O 1
ATOM 680 N N . ALA A 1 91 ? -5.857 6.327 -0.254 1.00 93.25 91 ALA A N 1
ATOM 681 C CA . ALA A 1 91 ? -4.982 5.154 -0.268 1.00 93.25 91 ALA A CA 1
ATOM 682 C C . ALA A 1 91 ? -3.500 5.524 -0.451 1.00 93.25 91 ALA A C 1
ATOM 684 O O . ALA A 1 91 ? -2.607 4.790 -0.033 1.00 93.25 91 ALA A O 1
ATOM 685 N N . LEU A 1 92 ? -3.220 6.660 -1.091 1.00 91.44 92 LEU A N 1
ATOM 686 C CA . LEU A 1 92 ? -1.867 7.178 -1.256 1.00 91.44 92 LEU A CA 1
ATOM 687 C C . LEU A 1 92 ? -1.914 8.691 -1.456 1.00 91.44 92 LEU A C 1
ATOM 689 O O . LEU A 1 92 ? -2.740 9.169 -2.225 1.00 91.44 92 LEU A O 1
ATOM 693 N N . ALA A 1 93 ? -0.976 9.435 -0.872 1.00 88.31 93 ALA A N 1
ATOM 694 C CA . ALA A 1 93 ? -0.700 10.816 -1.263 1.00 88.31 93 ALA A CA 1
ATOM 695 C C . ALA A 1 93 ? 0.803 11.028 -1.478 1.00 88.31 93 ALA A C 1
ATOM 697 O O . ALA A 1 93 ? 1.636 10.617 -0.668 1.00 88.31 93 ALA A O 1
ATOM 698 N N . SER A 1 94 ? 1.170 11.649 -2.599 1.00 82.88 94 SER A N 1
ATOM 699 C CA . SER A 1 94 ? 2.568 11.880 -2.971 1.00 82.88 94 SER A CA 1
ATOM 700 C C . SER A 1 94 ? 2.689 13.022 -3.976 1.00 82.88 94 SER A C 1
ATOM 702 O O . SER A 1 94 ? 1.931 13.097 -4.940 1.00 82.88 94 SER A O 1
ATOM 704 N N . GLY A 1 95 ? 3.640 13.937 -3.763 1.00 75.44 95 GLY A N 1
ATOM 705 C CA . GLY A 1 95 ? 3.948 15.004 -4.728 1.00 75.44 95 GLY A CA 1
ATOM 706 C C . GLY A 1 95 ? 2.785 15.955 -5.056 1.00 75.44 95 GLY A C 1
ATOM 707 O O . GLY A 1 95 ? 2.770 16.538 -6.138 1.00 75.44 95 GLY A O 1
ATOM 708 N N . GLY A 1 96 ? 1.818 16.100 -4.144 1.00 77.81 96 GLY A N 1
ATOM 709 C CA . GLY A 1 96 ? 0.636 16.962 -4.301 1.00 77.81 96 GLY A CA 1
ATOM 710 C C . GLY A 1 96 ? -0.503 16.312 -5.087 1.00 77.81 96 GLY A C 1
ATOM 711 O O . GLY A 1 96 ? -1.424 16.999 -5.512 1.00 77.81 96 GLY A O 1
ATOM 712 N N . GLN A 1 97 ? -0.417 15.003 -5.314 1.00 85.62 97 GLN A N 1
ATOM 713 C CA . GLN A 1 97 ? -1.459 14.181 -5.914 1.00 85.62 97 GLN A CA 1
ATOM 714 C C . GLN A 1 97 ? -1.845 13.077 -4.937 1.00 85.62 97 GLN A C 1
ATOM 716 O O . GLN A 1 97 ? -1.067 12.747 -4.034 1.00 85.62 97 GLN A O 1
ATOM 721 N N . ALA A 1 98 ? -3.011 12.476 -5.145 1.00 90.12 98 ALA A N 1
ATOM 722 C CA . ALA A 1 98 ? -3.466 11.372 -4.326 1.00 90.12 98 ALA A CA 1
ATOM 723 C C . ALA A 1 98 ? -4.255 10.326 -5.117 1.00 90.12 98 ALA A C 1
ATOM 725 O O . ALA A 1 98 ? -4.764 10.585 -6.207 1.00 90.12 98 ALA A O 1
ATOM 726 N N . LEU A 1 99 ? -4.296 9.124 -4.551 1.00 92.44 99 LEU A N 1
ATOM 727 C CA . LEU A 1 99 ? -5.205 8.051 -4.907 1.00 92.44 99 LEU A CA 1
ATOM 728 C C . LEU A 1 99 ? -6.331 8.066 -3.873 1.00 92.44 99 LEU A C 1
ATOM 730 O O . LEU A 1 99 ? -6.129 7.657 -2.729 1.00 92.44 99 LEU A O 1
ATOM 734 N N . GLU A 1 100 ? -7.477 8.603 -4.275 1.00 92.81 100 GLU A N 1
ATOM 735 C CA . GLU A 1 100 ? -8.628 8.829 -3.396 1.00 92.81 100 GLU A CA 1
ATOM 736 C C . GLU A 1 100 ? -9.324 7.515 -3.003 1.00 92.81 100 GLU A C 1
ATOM 738 O O . GLU A 1 100 ? -9.249 6.509 -3.718 1.00 92.81 100 GLU A O 1
ATOM 743 N N . ALA A 1 101 ? -9.994 7.514 -1.847 1.00 94.19 101 ALA A N 1
ATOM 744 C CA . ALA A 1 101 ? -10.646 6.322 -1.309 1.00 94.19 101 ALA A CA 1
ATOM 745 C C . ALA A 1 101 ? -11.899 5.928 -2.100 1.00 94.19 101 ALA A C 1
ATOM 747 O O . ALA A 1 101 ? -12.160 4.742 -2.274 1.00 94.19 101 ALA A O 1
ATOM 748 N N . GLU A 1 102 ? -12.667 6.897 -2.596 1.00 92.88 102 GLU A N 1
ATOM 749 C CA . GLU A 1 102 ? -13.999 6.716 -3.179 1.00 92.88 102 GLU A CA 1
ATOM 750 C C . GLU A 1 102 ? -13.990 5.693 -4.313 1.00 92.88 102 GLU A C 1
ATOM 752 O O . GLU A 1 102 ? -14.762 4.736 -4.292 1.00 92.88 102 GLU A O 1
ATOM 757 N N . GLY A 1 103 ? -13.074 5.853 -5.273 1.00 88.81 103 GLY A N 1
ATOM 758 C CA . GLY A 1 103 ? -12.965 4.951 -6.418 1.00 88.81 103 GLY A CA 1
ATOM 759 C C . GLY A 1 103 ? -12.570 3.526 -6.023 1.00 88.81 103 GLY A C 1
ATOM 760 O O . GLY A 1 103 ? -13.032 2.570 -6.641 1.00 88.81 103 GLY A O 1
ATOM 761 N N . LEU A 1 104 ? -11.757 3.373 -4.977 1.00 92.94 104 LEU A N 1
ATOM 762 C CA . LEU A 1 104 ? -11.315 2.071 -4.481 1.00 92.94 104 LEU A CA 1
ATOM 763 C C . LEU A 1 104 ? -12.399 1.379 -3.649 1.00 92.94 104 LEU A C 1
ATOM 765 O O . LEU A 1 104 ? -12.693 0.206 -3.868 1.00 92.94 104 LEU A O 1
ATOM 769 N N . VAL A 1 105 ? -13.030 2.115 -2.734 1.00 95.00 105 VAL A N 1
ATOM 770 C CA . VAL A 1 105 ? -14.091 1.612 -1.855 1.00 95.00 105 VAL A CA 1
ATOM 771 C C . VAL A 1 105 ? -15.337 1.243 -2.660 1.00 95.00 105 VAL A C 1
ATOM 773 O O . VAL A 1 105 ? -15.926 0.200 -2.393 1.00 95.00 105 VAL A O 1
ATOM 776 N N . ALA A 1 106 ? -15.712 2.033 -3.673 1.00 91.75 106 ALA A N 1
ATOM 777 C CA . ALA A 1 106 ? -16.904 1.783 -4.491 1.00 91.75 106 ALA A CA 1
ATOM 778 C C . ALA A 1 106 ? -16.867 0.443 -5.246 1.00 91.75 106 ALA A C 1
ATOM 780 O O . ALA A 1 106 ? -17.914 -0.134 -5.528 1.00 91.75 106 ALA A O 1
ATOM 781 N N . HIS A 1 107 ? -15.674 -0.058 -5.572 1.00 89.44 107 HIS A N 1
ATOM 782 C CA . HIS A 1 107 ? -15.502 -1.317 -6.299 1.00 89.44 107 HIS A CA 1
ATOM 783 C C . HIS A 1 107 ? -15.045 -2.476 -5.404 1.00 89.44 107 HIS A C 1
ATOM 785 O O . HIS A 1 107 ? -14.946 -3.605 -5.893 1.00 89.44 107 HIS A O 1
ATOM 791 N N . ALA A 1 108 ? -14.765 -2.219 -4.124 1.00 95.81 108 ALA A N 1
ATOM 792 C CA . ALA A 1 108 ? -14.300 -3.230 -3.187 1.00 95.81 108 ALA A CA 1
ATOM 793 C C . ALA A 1 108 ? -15.390 -4.282 -2.919 1.00 95.81 108 ALA A C 1
ATOM 795 O O . ALA A 1 108 ? -16.569 -3.957 -2.781 1.00 95.81 108 ALA A O 1
ATOM 796 N N . GLY A 1 109 ? -14.992 -5.551 -2.845 1.00 95.00 109 GLY A N 1
ATOM 797 C CA . GLY A 1 109 ? -15.893 -6.643 -2.475 1.00 95.00 109 GLY A CA 1
ATOM 798 C C . GLY A 1 109 ? -16.063 -6.725 -0.961 1.00 95.00 109 GLY A C 1
ATOM 799 O O . GLY A 1 109 ? -15.130 -6.396 -0.227 1.00 95.00 109 GLY A O 1
ATOM 800 N N . GLU A 1 110 ? -17.230 -7.171 -0.495 1.00 96.12 110 GLU A N 1
ATOM 801 C CA . GLU A 1 110 ? -17.475 -7.462 0.923 1.00 96.12 110 GLU A CA 1
ATOM 802 C C . GLU A 1 110 ? -17.099 -8.907 1.256 1.00 96.12 110 GLU A C 1
ATOM 804 O O . GLU A 1 110 ? -17.388 -9.830 0.497 1.00 96.12 110 GLU A O 1
ATOM 809 N N . PHE A 1 111 ? -16.443 -9.089 2.398 1.00 96.00 111 PHE A N 1
ATOM 810 C CA . PHE A 1 111 ? -15.937 -10.367 2.884 1.00 96.00 111 PHE A CA 1
ATOM 811 C C . PHE A 1 111 ? -16.049 -10.433 4.408 1.00 96.00 111 PHE A C 1
ATOM 813 O O . PHE A 1 111 ? -16.411 -9.459 5.075 1.00 96.00 111 PHE A O 1
ATOM 820 N N . GLU A 1 112 ? -15.678 -11.582 4.959 1.00 95.38 112 GLU A N 1
ATOM 821 C CA . GLU A 1 112 ? -15.560 -11.798 6.393 1.00 95.38 112 GLU A CA 1
ATOM 822 C C . GLU A 1 112 ? -14.116 -12.161 6.756 1.00 95.38 112 GLU A C 1
ATOM 824 O O . GLU A 1 112 ? -13.457 -12.927 6.049 1.00 95.38 112 GLU A O 1
ATOM 829 N N . LEU A 1 113 ? -13.619 -11.600 7.856 1.00 94.44 113 LEU A N 1
ATOM 830 C CA . LEU A 1 113 ? -12.331 -11.936 8.449 1.00 94.44 113 LEU A CA 1
ATOM 831 C C . LEU A 1 113 ? -12.535 -12.210 9.938 1.00 94.44 113 LEU A C 1
ATOM 833 O O . LEU A 1 113 ? -12.795 -11.279 10.698 1.00 94.44 113 LEU A O 1
ATOM 837 N N . GLU A 1 114 ? -12.393 -13.478 10.335 1.00 92.56 114 GLU A N 1
ATOM 838 C CA . GLU A 1 114 ? -12.513 -13.927 11.732 1.00 92.56 114 GLU A CA 1
ATOM 839 C C . GLU A 1 114 ? -13.817 -13.418 12.396 1.00 92.56 114 GLU A C 1
ATOM 841 O O . GLU A 1 114 ? -13.784 -12.837 13.478 1.00 92.56 114 GLU A O 1
ATOM 846 N N . GLY A 1 115 ? -14.966 -13.560 11.719 1.00 95.19 115 GLY A N 1
ATOM 847 C CA . GLY A 1 115 ? -16.274 -13.118 12.228 1.00 95.19 115 GLY A CA 1
ATOM 848 C C . GLY A 1 115 ? -16.627 -11.646 11.979 1.00 95.19 115 GLY A C 1
ATOM 849 O O . GLY A 1 115 ? -17.731 -11.216 12.313 1.00 95.19 115 GLY A O 1
ATOM 850 N N . HIS A 1 116 ? -15.728 -10.846 11.395 1.00 96.94 116 HIS A N 1
ATOM 851 C CA . HIS A 1 116 ? -15.958 -9.416 11.165 1.00 96.94 116 HIS A CA 1
ATOM 852 C C . HIS A 1 116 ? -16.124 -9.081 9.681 1.00 96.94 116 HIS A C 1
ATOM 854 O O . HIS A 1 116 ? -15.324 -9.502 8.844 1.00 96.94 116 HIS A O 1
ATOM 860 N N . ARG A 1 117 ? -17.115 -8.238 9.358 1.00 97.56 117 ARG A N 1
ATOM 861 C CA . ARG A 1 117 ? -17.294 -7.692 8.004 1.00 97.56 117 ARG A CA 1
ATOM 862 C C . ARG A 1 117 ? -16.111 -6.805 7.628 1.00 97.56 117 ARG A C 1
ATOM 864 O O . ARG A 1 117 ? -15.772 -5.866 8.348 1.00 97.56 117 ARG A O 1
ATOM 871 N N . VAL A 1 118 ? -15.529 -7.070 6.467 1.00 97.88 118 VAL A N 1
ATOM 872 C CA . VAL A 1 118 ? -14.426 -6.300 5.885 1.00 97.88 118 VAL A CA 1
ATOM 873 C C . VAL A 1 118 ? -14.646 -6.124 4.392 1.00 97.88 118 VAL A C 1
ATOM 875 O O . VAL A 1 118 ? -15.469 -6.808 3.781 1.00 97.88 118 VAL A O 1
ATOM 878 N N . ARG A 1 119 ? -13.890 -5.216 3.782 1.00 98.06 119 ARG A N 1
ATOM 879 C CA . ARG A 1 119 ? -13.795 -5.116 2.328 1.00 98.06 119 ARG A CA 1
ATOM 880 C C . ARG A 1 119 ? -12.377 -5.389 1.850 1.00 98.06 119 ARG A C 1
ATOM 882 O O . ARG A 1 119 ? -11.408 -5.038 2.521 1.00 98.06 119 ARG A O 1
ATOM 889 N N . TYR A 1 120 ? -12.266 -5.967 0.661 1.00 97.50 120 TYR A N 1
ATOM 890 C CA . TYR A 1 120 ? -11.003 -6.082 -0.065 1.00 97.50 120 TYR A CA 1
ATOM 891 C C . TYR A 1 120 ? -11.148 -5.446 -1.439 1.00 97.50 120 TYR A C 1
ATOM 893 O O . TYR A 1 120 ? -12.211 -5.512 -2.064 1.00 97.50 120 TYR A O 1
ATOM 901 N N . LEU A 1 121 ? -10.067 -4.831 -1.913 1.00 97.38 121 LEU A N 1
ATOM 902 C CA . LEU A 1 121 ? -9.998 -4.371 -3.293 1.00 97.38 121 LEU A CA 1
ATOM 903 C C . LEU A 1 121 ? -10.125 -5.572 -4.242 1.00 97.38 121 LEU A C 1
ATOM 905 O O . LEU A 1 121 ? -9.762 -6.701 -3.904 1.00 97.38 121 LEU A O 1
ATOM 909 N N . ARG A 1 122 ? -10.648 -5.325 -5.443 1.00 95.44 122 ARG A N 1
ATOM 910 C CA . ARG A 1 122 ? -10.573 -6.298 -6.542 1.00 95.44 122 ARG A CA 1
ATOM 911 C C . ARG A 1 122 ? -9.111 -6.525 -6.918 1.00 95.44 122 ARG A C 1
ATOM 913 O O . ARG A 1 122 ? -8.281 -5.650 -6.692 1.00 95.44 122 ARG A O 1
ATOM 920 N N . ALA A 1 123 ? -8.800 -7.689 -7.483 1.00 96.75 123 ALA A N 1
ATOM 921 C CA . ALA A 1 123 ? -7.419 -8.123 -7.679 1.00 96.75 123 ALA A CA 1
ATOM 922 C C . ALA A 1 123 ? -6.587 -7.131 -8.514 1.00 96.75 123 ALA A C 1
ATOM 924 O O . ALA A 1 123 ? -5.426 -6.882 -8.193 1.00 96.75 123 ALA A O 1
ATOM 925 N N . GLU A 1 124 ? -7.167 -6.528 -9.551 1.00 97.50 124 GLU A N 1
ATOM 926 C CA . GLU A 1 124 ? -6.497 -5.534 -10.388 1.00 97.50 124 GLU A CA 1
ATOM 927 C C . GLU A 1 124 ? -6.200 -4.236 -9.630 1.00 97.50 124 GLU A C 1
ATOM 929 O O . GLU A 1 124 ? -5.067 -3.752 -9.652 1.00 97.50 124 GLU A O 1
ATOM 934 N N . GLU A 1 125 ? -7.191 -3.682 -8.933 1.00 96.94 125 GLU A N 1
ATOM 935 C CA . GLU A 1 125 ? -7.045 -2.495 -8.092 1.00 96.94 125 GLU A CA 1
ATOM 936 C C . GLU A 1 125 ? -6.089 -2.739 -6.915 1.00 96.94 125 GLU A C 1
ATOM 938 O O . GLU A 1 125 ? -5.276 -1.869 -6.602 1.00 96.94 125 GLU A O 1
ATOM 943 N N . GLU A 1 126 ? -6.132 -3.924 -6.299 1.00 97.88 126 GLU A N 1
ATOM 944 C CA . GLU A 1 126 ? -5.225 -4.344 -5.225 1.00 97.88 126 GLU A CA 1
ATOM 945 C C . GLU A 1 126 ? -3.783 -4.445 -5.734 1.00 97.88 126 GLU A C 1
ATOM 947 O O . GLU A 1 126 ? -2.870 -3.920 -5.095 1.00 97.88 126 GLU A O 1
ATOM 952 N N . LEU A 1 127 ? -3.566 -5.031 -6.920 1.00 98.25 127 LEU A N 1
ATOM 953 C CA . LEU A 1 127 ? -2.239 -5.126 -7.533 1.00 98.25 127 LEU A CA 1
ATOM 954 C C . LEU A 1 127 ? -1.663 -3.737 -7.811 1.00 98.25 127 LEU A C 1
ATOM 956 O O . LEU A 1 127 ? -0.498 -3.480 -7.498 1.00 98.25 127 LEU A O 1
ATOM 960 N N . VAL A 1 128 ? -2.473 -2.835 -8.375 1.00 98.00 128 VAL A N 1
ATOM 961 C CA . VAL A 1 128 ? -2.064 -1.447 -8.617 1.00 98.00 128 VAL A CA 1
ATOM 962 C C . VAL A 1 128 ? -1.755 -0.757 -7.291 1.00 98.00 128 VAL A C 1
ATOM 964 O O . VAL A 1 128 ? -0.664 -0.210 -7.145 1.00 98.00 128 VAL A O 1
ATOM 967 N N . TYR A 1 129 ? -2.643 -0.825 -6.300 1.00 97.75 129 TYR A N 1
ATOM 968 C CA . TYR A 1 129 ? -2.421 -0.222 -4.985 1.00 97.75 129 TYR A CA 1
ATOM 969 C C . TYR A 1 129 ? -1.112 -0.703 -4.336 1.00 97.75 129 TYR A C 1
ATOM 971 O O . TYR A 1 129 ? -0.284 0.122 -3.944 1.00 97.75 129 TYR A O 1
ATOM 979 N N . LEU A 1 130 ? -0.878 -2.017 -4.276 1.00 97.88 130 LEU A N 1
ATOM 980 C CA . LEU A 1 130 ? 0.328 -2.593 -3.677 1.00 97.88 130 LEU A CA 1
ATOM 981 C C . LEU A 1 130 ? 1.594 -2.182 -4.440 1.00 97.88 130 LEU A C 1
ATOM 983 O O . LEU A 1 130 ? 2.606 -1.851 -3.821 1.00 97.88 130 LEU A O 1
ATOM 987 N N . ALA A 1 131 ? 1.541 -2.136 -5.775 1.00 98.19 131 ALA A N 1
ATOM 988 C CA . ALA A 1 131 ? 2.656 -1.697 -6.615 1.00 98.19 131 ALA A CA 1
ATOM 989 C C . ALA A 1 131 ? 2.991 -0.210 -6.392 1.00 98.19 131 ALA A C 1
ATOM 991 O O . ALA A 1 131 ? 4.161 0.172 -6.267 1.00 98.19 131 ALA A O 1
ATOM 992 N N . LEU A 1 132 ? 1.958 0.630 -6.292 1.00 96.94 132 LEU A N 1
ATOM 993 C CA . LEU A 1 132 ? 2.065 2.050 -5.967 1.00 96.94 132 LEU A CA 1
ATOM 994 C C . LEU A 1 132 ? 2.654 2.254 -4.571 1.00 96.94 132 LEU A C 1
ATOM 996 O O . LEU A 1 132 ? 3.596 3.034 -4.421 1.00 96.94 132 LEU A O 1
ATOM 1000 N N . HIS A 1 133 ? 2.139 1.539 -3.570 1.00 95.31 133 HIS A N 1
ATOM 1001 C CA . HIS A 1 133 ? 2.626 1.576 -2.194 1.00 95.31 133 HIS A CA 1
ATOM 1002 C C . HIS A 1 133 ? 4.106 1.189 -2.125 1.00 95.31 133 HIS A C 1
ATOM 1004 O O . HIS A 1 133 ? 4.929 1.978 -1.651 1.00 95.31 133 HIS A O 1
ATOM 1010 N N . ALA A 1 134 ? 4.463 0.024 -2.671 1.00 95.12 134 ALA A N 1
ATOM 1011 C CA . ALA A 1 134 ? 5.831 -0.476 -2.676 1.00 95.12 134 ALA A CA 1
ATOM 1012 C C . ALA A 1 134 ? 6.794 0.560 -3.274 1.00 95.12 134 ALA A C 1
ATOM 1014 O O . ALA A 1 134 ? 7.805 0.910 -2.661 1.00 95.12 134 ALA A O 1
ATOM 1015 N N . SER A 1 135 ? 6.466 1.102 -4.447 1.00 95.25 135 SER A N 1
ATOM 1016 C CA . SER A 1 135 ? 7.322 2.071 -5.139 1.00 95.25 135 SER A CA 1
ATOM 1017 C C . SER A 1 135 ? 7.328 3.442 -4.475 1.00 95.25 135 SER A C 1
ATOM 1019 O O . SER A 1 135 ? 8.358 4.120 -4.463 1.00 95.25 135 SER A O 1
ATOM 1021 N N . ASN A 1 136 ? 6.223 3.854 -3.849 1.00 91.31 136 ASN A N 1
ATOM 1022 C CA . ASN A 1 136 ? 6.202 5.054 -3.020 1.00 91.31 136 ASN A CA 1
ATOM 1023 C C . ASN A 1 136 ? 7.132 4.911 -1.807 1.00 91.31 136 ASN A C 1
ATOM 1025 O O . ASN A 1 136 ? 7.671 5.906 -1.335 1.00 91.31 136 ASN A O 1
ATOM 1029 N N . HIS A 1 137 ? 7.405 3.703 -1.339 1.00 88.88 137 HIS A N 1
ATOM 1030 C CA . HIS A 1 137 ? 8.425 3.463 -0.324 1.00 88.88 137 HIS A CA 1
ATOM 1031 C C . HIS A 1 137 ? 9.737 2.916 -0.907 1.00 88.88 137 HIS A C 1
ATOM 1033 O O . HIS A 1 137 ? 10.523 2.287 -0.201 1.00 88.88 137 HIS A O 1
ATOM 1039 N N . LEU A 1 138 ? 9.993 3.193 -2.192 1.00 91.81 138 LEU A N 1
ATOM 1040 C CA . LEU A 1 138 ? 11.229 2.862 -2.905 1.00 91.81 138 LEU A CA 1
ATOM 1041 C C . LEU A 1 138 ? 11.620 1.380 -2.831 1.00 91.81 138 LEU A C 1
ATOM 1043 O O . LEU A 1 138 ? 12.805 1.054 -2.809 1.00 91.81 138 LEU A O 1
ATOM 1047 N N . LEU A 1 139 ? 10.626 0.489 -2.780 1.00 92.44 139 LEU A N 1
ATOM 1048 C CA . LEU A 1 139 ? 10.809 -0.963 -2.733 1.00 92.44 139 LEU A CA 1
ATOM 1049 C C . LEU A 1 139 ? 11.695 -1.436 -1.570 1.00 92.44 139 LEU A C 1
ATOM 1051 O O . LEU A 1 139 ? 12.257 -2.523 -1.620 1.00 92.44 139 LEU A O 1
ATOM 1055 N N . GLN A 1 140 ? 11.806 -0.644 -0.500 1.00 88.06 140 GLN A N 1
ATOM 1056 C CA . GLN A 1 140 ? 12.774 -0.880 0.576 1.00 88.06 140 GLN A CA 1
ATOM 1057 C C . GLN A 1 140 ? 12.542 -2.176 1.378 1.00 88.06 140 GLN A C 1
ATOM 1059 O O . GLN A 1 140 ? 13.380 -2.547 2.194 1.00 88.06 140 GLN A O 1
ATOM 1064 N N . ARG A 1 141 ? 11.406 -2.860 1.175 1.00 87.94 141 ARG A N 1
ATOM 1065 C CA . ARG A 1 141 ? 11.093 -4.165 1.769 1.00 87.94 141 ARG A CA 1
ATOM 1066 C C . ARG A 1 141 ? 10.738 -5.159 0.666 1.00 87.94 141 ARG A C 1
ATOM 1068 O O . ARG A 1 141 ? 9.731 -4.987 -0.019 1.00 87.94 141 ARG A O 1
ATOM 1075 N N . LEU A 1 142 ? 11.502 -6.250 0.566 1.00 87.81 142 LEU A N 1
ATOM 1076 C CA . LEU A 1 142 ? 11.247 -7.328 -0.401 1.00 87.81 142 LEU A CA 1
ATOM 1077 C C . LEU A 1 142 ? 9.859 -7.966 -0.225 1.00 87.81 142 LEU A C 1
ATOM 1079 O O . LEU A 1 142 ? 9.241 -8.379 -1.204 1.00 87.81 142 LEU A O 1
ATOM 1083 N N . ALA A 1 143 ? 9.341 -7.976 1.009 1.00 90.19 143 ALA A N 1
ATOM 1084 C CA . ALA A 1 143 ? 7.994 -8.447 1.322 1.00 90.19 143 ALA A CA 1
ATOM 1085 C C . ALA A 1 143 ? 6.912 -7.789 0.446 1.00 90.19 143 ALA A C 1
ATOM 1087 O O . ALA A 1 143 ? 5.961 -8.458 0.063 1.00 90.19 143 ALA A O 1
ATOM 1088 N N . TRP A 1 144 ? 7.081 -6.526 0.043 1.00 94.06 144 TRP A N 1
ATOM 1089 C CA . TRP A 1 144 ? 6.109 -5.858 -0.825 1.00 94.06 144 TRP A CA 1
ATOM 1090 C C . TRP A 1 144 ? 6.122 -6.368 -2.265 1.00 94.06 144 TRP A C 1
ATOM 1092 O O . TRP A 1 144 ? 5.082 -6.394 -2.909 1.00 94.06 144 TRP A O 1
ATOM 1102 N N . LEU A 1 145 ? 7.273 -6.805 -2.784 1.00 94.94 145 LEU A N 1
ATOM 1103 C CA . LEU A 1 145 ? 7.316 -7.476 -4.087 1.00 94.94 145 LEU A CA 1
ATOM 1104 C C . LEU A 1 145 ? 6.736 -8.896 -3.987 1.00 94.94 145 LEU A C 1
ATOM 1106 O O . LEU A 1 145 ? 6.103 -9.375 -4.929 1.00 94.94 145 LEU A O 1
ATOM 1110 N N . MET A 1 146 ? 6.910 -9.552 -2.835 1.00 95.19 146 MET A N 1
ATOM 1111 C CA . MET A 1 146 ? 6.278 -10.842 -2.552 1.00 95.19 146 MET A CA 1
ATOM 1112 C C . MET A 1 146 ? 4.753 -10.740 -2.476 1.00 95.19 146 MET A C 1
ATOM 1114 O O . MET A 1 146 ? 4.086 -11.625 -3.007 1.00 95.19 146 MET A O 1
ATOM 1118 N N . ASP A 1 147 ? 4.206 -9.654 -1.921 1.00 96.62 147 ASP A N 1
ATOM 1119 C CA . ASP A 1 147 ? 2.763 -9.379 -1.945 1.00 96.62 147 ASP A CA 1
ATOM 1120 C C . ASP A 1 147 ? 2.221 -9.412 -3.388 1.00 96.62 147 ASP A C 1
ATOM 1122 O O . ASP A 1 147 ? 1.243 -10.104 -3.665 1.00 96.62 147 ASP A O 1
ATOM 1126 N N . LEU A 1 148 ? 2.906 -8.755 -4.339 1.00 97.88 148 LEU A N 1
ATOM 1127 C CA . LEU A 1 148 ? 2.524 -8.773 -5.762 1.00 97.88 148 LEU A CA 1
ATOM 1128 C C . LEU A 1 148 ? 2.575 -10.185 -6.353 1.00 97.88 148 LEU A C 1
ATOM 1130 O O . LEU A 1 148 ? 1.671 -10.597 -7.081 1.00 97.88 148 LEU A O 1
ATOM 1134 N N . LYS A 1 149 ? 3.637 -10.938 -6.039 1.00 97.19 149 LYS A N 1
ATOM 1135 C CA . LYS A 1 149 ? 3.819 -12.316 -6.515 1.00 97.19 149 LYS A CA 1
ATOM 1136 C C . LYS A 1 149 ? 2.681 -13.219 -6.059 1.00 97.19 149 LYS A C 1
ATOM 1138 O O . LYS A 1 149 ? 2.139 -13.982 -6.857 1.00 97.19 149 LYS A O 1
ATOM 1143 N N . LEU A 1 150 ? 2.347 -13.154 -4.774 1.00 97.38 150 LEU A N 1
ATOM 1144 C CA . LEU A 1 150 ? 1.320 -13.998 -4.177 1.00 97.38 150 LEU A CA 1
ATOM 1145 C C . LEU A 1 150 ? -0.077 -13.583 -4.635 1.00 97.38 150 LEU A C 1
ATOM 1147 O O . LEU A 1 150 ? -0.891 -14.459 -4.914 1.00 97.38 150 LEU A O 1
ATOM 1151 N N . LEU A 1 151 ? -0.326 -12.283 -4.820 1.00 97.88 151 LEU A N 1
ATOM 1152 C CA . LEU A 1 151 ? -1.590 -11.797 -5.368 1.00 97.88 151 LEU A CA 1
ATOM 1153 C C . LEU A 1 151 ? -1.828 -12.323 -6.789 1.00 97.88 151 LEU A C 1
ATOM 1155 O O . LEU A 1 151 ? -2.900 -12.853 -7.067 1.00 97.88 151 LEU A O 1
ATOM 1159 N N . LEU A 1 152 ? -0.827 -12.240 -7.672 1.00 97.25 152 LEU A N 1
ATOM 1160 C CA . LEU A 1 152 ? -0.934 -12.786 -9.031 1.00 97.25 152 LEU A CA 1
ATOM 1161 C C . LEU A 1 152 ? -1.109 -14.305 -9.029 1.00 97.25 152 LEU A C 1
ATOM 1163 O O . LEU A 1 152 ? -1.899 -14.833 -9.805 1.00 97.25 152 LEU A O 1
ATOM 1167 N N . ARG A 1 153 ? -0.410 -15.017 -8.136 1.00 96.44 153 ARG A N 1
ATOM 1168 C CA . ARG A 1 153 ? -0.565 -16.471 -7.995 1.00 96.44 153 ARG A CA 1
ATOM 1169 C C . ARG A 1 153 ? -1.979 -16.857 -7.557 1.00 96.44 153 ARG A C 1
ATOM 1171 O O . ARG A 1 153 ? -2.501 -17.853 -8.045 1.00 96.44 153 ARG A O 1
ATOM 1178 N N . ALA A 1 154 ? -2.582 -16.087 -6.654 1.00 96.56 154 ALA A N 1
ATOM 1179 C CA . ALA A 1 154 ? -3.951 -16.305 -6.197 1.00 96.56 154 ALA A CA 1
ATOM 1180 C C . ALA A 1 154 ? -5.007 -15.920 -7.252 1.00 96.56 154 ALA A C 1
ATOM 1182 O O . ALA A 1 154 ? -6.143 -16.373 -7.164 1.00 96.56 154 ALA A O 1
ATOM 1183 N N . ASN A 1 155 ? -4.640 -15.114 -8.255 1.00 96.88 155 ASN A N 1
ATOM 1184 C CA . ASN A 1 155 ? -5.552 -14.588 -9.271 1.00 96.88 155 ASN A CA 1
ATOM 1185 C C . ASN A 1 155 ? -5.011 -14.838 -10.694 1.00 96.88 155 ASN A C 1
ATOM 1187 O O . ASN A 1 155 ? -4.677 -13.884 -11.400 1.00 96.88 155 ASN A O 1
ATOM 1191 N N . PRO A 1 156 ? -4.938 -16.101 -11.162 1.00 95.19 156 PRO A N 1
ATOM 1192 C CA . PRO A 1 156 ? -4.401 -16.421 -12.489 1.00 95.19 156 PRO A CA 1
ATOM 1193 C C . PRO A 1 156 ? -5.230 -15.833 -13.645 1.00 95.19 156 PRO A C 1
ATOM 1195 O O . PRO A 1 156 ? -4.707 -15.663 -14.742 1.00 95.19 156 PRO A O 1
ATOM 1198 N N . GLY A 1 157 ? -6.506 -15.509 -13.404 1.00 95.38 157 GLY A N 1
ATOM 1199 C CA . GLY A 1 157 ? -7.404 -14.859 -14.367 1.00 95.38 157 GLY A CA 1
ATOM 1200 C C . GLY A 1 157 ? -7.367 -13.327 -14.351 1.00 95.38 157 GLY A C 1
ATOM 1201 O O . GLY A 1 157 ? -8.229 -12.706 -14.969 1.00 95.38 157 GLY A O 1
ATOM 1202 N N . LEU A 1 158 ? -6.422 -12.715 -13.628 1.00 97.00 158 LEU A N 1
ATOM 1203 C CA . LEU A 1 158 ? -6.309 -11.262 -13.511 1.00 97.00 158 LEU A CA 1
ATOM 1204 C C . LEU A 1 158 ? -6.170 -10.588 -14.888 1.00 97.00 158 LEU A C 1
ATOM 1206 O O . LEU A 1 158 ? -5.361 -10.988 -15.730 1.00 97.00 158 LEU A O 1
ATOM 1210 N N . SER A 1 159 ? -6.937 -9.519 -15.109 1.00 97.94 159 SER A N 1
ATOM 1211 C CA . SER A 1 159 ? -6.925 -8.775 -16.366 1.00 97.94 159 SER A CA 1
ATOM 1212 C C . SER A 1 159 ? -5.818 -7.723 -16.386 1.00 97.94 159 SER A C 1
ATOM 1214 O O . SER A 1 159 ? -5.9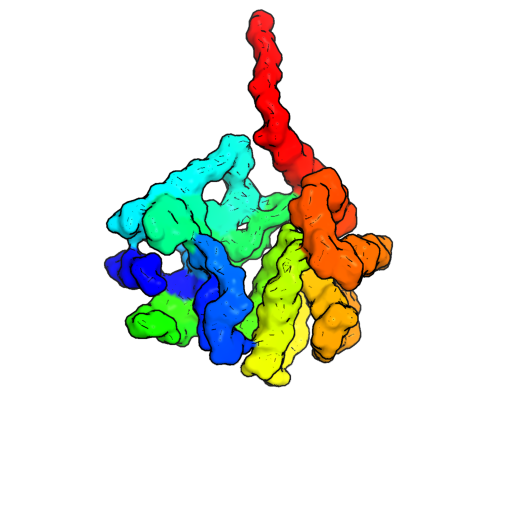53 -6.619 -15.856 1.00 97.94 159 SER A O 1
ATOM 1216 N N . TRP A 1 160 ? -4.726 -8.018 -17.090 1.00 98.19 160 TRP A N 1
ATOM 1217 C CA . TRP A 1 160 ? -3.642 -7.055 -17.320 1.00 98.19 160 TRP A CA 1
ATOM 1218 C C . TRP A 1 160 ? -4.103 -5.772 -18.020 1.00 98.19 160 TRP A C 1
ATOM 1220 O O . TRP A 1 160 ? -3.600 -4.690 -17.719 1.00 98.19 160 TRP A O 1
ATOM 1230 N N . ARG A 1 161 ? -5.101 -5.871 -18.908 1.00 98.25 161 ARG A N 1
ATOM 1231 C CA . ARG A 1 161 ? -5.738 -4.705 -19.537 1.00 98.25 161 ARG A CA 1
ATOM 1232 C C . ARG A 1 161 ? -6.342 -3.783 -18.479 1.00 98.25 161 ARG A C 1
ATOM 1234 O O . ARG A 1 161 ? -6.080 -2.584 -18.492 1.00 98.25 161 ARG A O 1
ATOM 1241 N N . ARG A 1 162 ? -7.087 -4.349 -17.526 1.00 97.31 162 ARG A N 1
ATOM 1242 C CA . ARG A 1 162 ? -7.688 -3.594 -16.422 1.00 97.31 162 ARG A CA 1
ATOM 1243 C C . ARG A 1 162 ? -6.627 -3.043 -15.466 1.00 97.31 162 ARG A C 1
ATOM 1245 O O . ARG A 1 162 ? -6.761 -1.904 -15.042 1.00 97.31 162 ARG A O 1
ATOM 1252 N N . VAL A 1 163 ? -5.544 -3.772 -15.186 1.00 98.25 163 VAL A N 1
ATOM 1253 C CA . VAL A 1 163 ? -4.404 -3.243 -14.404 1.00 98.25 163 VAL A CA 1
ATOM 1254 C C . VAL A 1 163 ? -3.829 -1.980 -15.043 1.00 98.25 163 VAL A C 1
ATOM 1256 O O . VAL A 1 163 ? -3.585 -0.997 -14.343 1.00 98.25 163 VAL A O 1
ATOM 1259 N N . VAL A 1 164 ? -3.640 -1.979 -16.367 1.00 98.62 164 VAL A N 1
ATOM 1260 C CA . VAL A 1 164 ? -3.169 -0.794 -17.099 1.00 98.62 164 VAL A CA 1
ATOM 1261 C C . VAL A 1 164 ? -4.177 0.349 -16.991 1.00 98.62 164 VAL A C 1
ATOM 1263 O O . VAL A 1 164 ? -3.775 1.454 -16.637 1.00 98.62 164 VAL A O 1
ATOM 1266 N N . GLU A 1 165 ? -5.467 0.089 -17.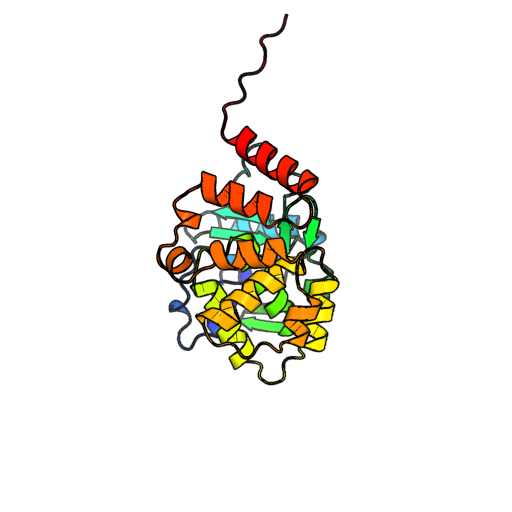226 1.00 97.38 165 GLU A N 1
ATOM 1267 C CA . GLU A 1 165 ? -6.534 1.096 -17.098 1.00 97.38 165 GLU A CA 1
ATOM 1268 C C . GLU A 1 165 ? -6.564 1.726 -15.701 1.00 97.38 165 GLU A C 1
ATOM 1270 O O . GLU A 1 165 ? -6.569 2.949 -15.573 1.00 97.38 165 GLU A O 1
ATOM 1275 N N . VAL A 1 166 ? -6.538 0.903 -14.649 1.00 96.25 166 VAL A N 1
ATOM 1276 C CA . VAL A 1 166 ? -6.556 1.371 -13.258 1.00 96.25 166 VAL A CA 1
ATOM 1277 C C . VAL A 1 166 ? -5.307 2.198 -12.970 1.00 96.25 166 VAL A C 1
ATOM 1279 O O . VAL A 1 166 ? -5.420 3.318 -12.479 1.00 96.25 166 VAL A O 1
ATOM 1282 N N . ALA A 1 167 ? -4.116 1.697 -13.311 1.00 97.19 167 ALA A N 1
ATOM 1283 C CA . ALA A 1 167 ? -2.863 2.406 -13.063 1.00 97.19 167 ALA A CA 1
ATOM 1284 C C . ALA A 1 167 ? -2.784 3.745 -13.815 1.00 97.19 167 ALA A C 1
ATOM 1286 O O . ALA A 1 167 ? -2.344 4.739 -13.233 1.00 97.19 167 ALA A O 1
ATOM 1287 N N . GLN A 1 168 ? -3.229 3.795 -15.074 1.00 96.44 168 GLN A N 1
ATOM 1288 C CA . GLN A 1 168 ? -3.278 5.019 -15.884 1.00 96.44 168 GLN A CA 1
ATOM 1289 C C . GLN A 1 168 ? -4.366 5.996 -15.427 1.00 96.44 168 GLN A C 1
ATOM 1291 O O . GLN A 1 168 ? -4.188 7.202 -15.581 1.00 96.44 168 GLN A O 1
ATOM 1296 N N . GLY A 1 169 ? -5.453 5.498 -14.833 1.00 94.31 169 GLY A N 1
ATOM 1297 C CA . GLY A 1 169 ? -6.471 6.322 -14.180 1.00 94.31 169 GLY A CA 1
ATOM 1298 C C . GLY A 1 169 ? -5.972 7.004 -12.901 1.00 94.31 169 GLY A C 1
ATOM 1299 O O . GLY A 1 169 ? -6.585 7.962 -12.437 1.00 94.31 169 GLY A O 1
ATOM 1300 N N . THR A 1 170 ? -4.848 6.552 -12.337 1.00 93.25 170 THR A N 1
ATOM 1301 C CA . THR A 1 170 ? -4.192 7.228 -11.211 1.00 93.25 170 THR A CA 1
ATOM 1302 C C . THR A 1 170 ? -3.224 8.312 -11.679 1.00 93.25 170 THR A C 1
ATOM 1304 O O . THR A 1 170 ? -2.769 8.352 -12.820 1.00 93.25 170 THR A O 1
ATOM 1307 N N . ALA A 1 171 ? -2.777 9.143 -10.741 1.00 91.56 171 ALA A N 1
ATOM 1308 C CA . ALA A 1 171 ? -1.684 10.075 -10.990 1.00 91.56 171 ALA A CA 1
ATOM 1309 C C . ALA A 1 171 ? -0.282 9.410 -10.980 1.00 91.56 171 ALA A C 1
ATOM 1311 O O . ALA A 1 171 ? 0.740 10.073 -11.191 1.00 91.56 171 ALA A O 1
ATOM 1312 N N . PHE A 1 172 ? -0.210 8.092 -10.746 1.00 93.88 172 PHE A N 1
ATOM 1313 C CA . PHE A 1 172 ? 1.016 7.359 -10.424 1.00 93.88 172 PHE A CA 1
ATOM 1314 C C . PHE A 1 172 ? 1.328 6.123 -11.300 1.00 93.88 172 PHE A C 1
ATOM 1316 O O . PHE A 1 172 ? 1.927 5.178 -10.781 1.00 93.88 172 PHE A O 1
ATOM 1323 N N . PRO A 1 173 ? 1.048 6.092 -12.620 1.00 96.06 173 PRO A N 1
ATOM 1324 C CA . PRO A 1 173 ? 1.319 4.899 -13.438 1.00 96.06 173 PRO A CA 1
ATOM 1325 C C . PRO A 1 173 ? 2.802 4.480 -13.425 1.00 96.06 173 PRO A C 1
ATOM 1327 O O . PRO A 1 173 ? 3.128 3.297 -13.432 1.00 96.06 173 PRO A O 1
ATOM 1330 N N . HIS A 1 174 ? 3.715 5.448 -13.304 1.00 94.75 174 HIS A N 1
ATOM 1331 C CA . HIS A 1 174 ? 5.154 5.206 -13.176 1.00 94.75 174 HIS A CA 1
ATOM 1332 C C . HIS A 1 174 ? 5.541 4.409 -11.913 1.00 94.75 174 HIS A C 1
ATOM 1334 O O . HIS A 1 174 ? 6.512 3.657 -11.951 1.00 94.75 174 HIS A O 1
ATOM 1340 N N . LEU A 1 175 ? 4.798 4.543 -10.804 1.00 96.44 175 LEU A N 1
ATOM 1341 C CA . LEU A 1 175 ? 5.040 3.755 -9.591 1.00 96.44 175 LEU A CA 1
ATOM 1342 C C . LEU A 1 175 ? 4.635 2.293 -9.796 1.00 96.44 175 LEU A C 1
ATOM 1344 O O . LEU A 1 175 ? 5.359 1.399 -9.364 1.00 96.44 175 LEU A O 1
ATOM 1348 N N . ALA A 1 176 ? 3.527 2.045 -10.503 1.00 97.94 176 ALA A N 1
ATOM 1349 C CA . ALA A 1 176 ? 3.159 0.688 -10.898 1.00 97.94 176 ALA A CA 1
ATOM 1350 C C . ALA A 1 176 ? 4.256 0.066 -11.774 1.00 97.94 176 ALA A C 1
ATOM 1352 O O . ALA A 1 176 ? 4.676 -1.063 -11.527 1.00 97.94 176 ALA A O 1
ATOM 1353 N N . TRP A 1 177 ? 4.795 0.833 -12.730 1.00 97.94 177 TRP A N 1
ATOM 1354 C CA . TRP A 1 177 ? 5.907 0.379 -13.563 1.00 97.94 177 TRP A CA 1
ATOM 1355 C C . TRP A 1 177 ? 7.139 -0.019 -12.744 1.00 97.94 177 TRP A C 1
ATOM 1357 O O . TRP A 1 177 ? 7.663 -1.106 -12.959 1.00 97.94 177 TRP A O 1
ATOM 1367 N N . TYR A 1 178 ? 7.589 0.811 -11.792 1.00 97.12 178 TYR A N 1
ATOM 1368 C CA . TYR A 1 178 ? 8.783 0.507 -10.987 1.00 97.12 178 TYR A CA 1
ATOM 1369 C C . TYR A 1 178 ? 8.654 -0.809 -10.213 1.00 97.12 178 TYR A C 1
ATOM 1371 O O . TYR A 1 178 ? 9.589 -1.610 -10.219 1.00 97.12 178 TYR A O 1
ATOM 1379 N N . ALA A 1 179 ? 7.506 -1.054 -9.576 1.00 97.88 179 ALA A N 1
ATOM 1380 C CA . ALA A 1 179 ? 7.298 -2.277 -8.807 1.00 97.88 179 ALA A CA 1
ATOM 1381 C C . ALA A 1 179 ? 7.157 -3.505 -9.711 1.00 97.88 179 ALA A C 1
ATOM 1383 O O . ALA A 1 179 ? 7.759 -4.537 -9.423 1.00 97.88 179 ALA A O 1
ATOM 1384 N N . LEU A 1 180 ? 6.400 -3.402 -10.810 1.00 98.00 180 LEU A N 1
ATOM 1385 C CA . LEU A 1 180 ? 6.195 -4.515 -11.741 1.00 98.00 180 LEU A CA 1
ATOM 1386 C C . LEU A 1 180 ? 7.483 -4.883 -12.488 1.00 98.00 180 LEU A C 1
ATOM 1388 O O . LEU A 1 180 ? 7.771 -6.066 -12.652 1.00 98.00 180 LEU A O 1
ATOM 1392 N N . ASP A 1 181 ? 8.284 -3.895 -12.894 1.00 97.25 181 ASP A N 1
ATOM 1393 C CA . ASP A 1 181 ? 9.604 -4.121 -13.490 1.00 97.25 181 ASP A CA 1
ATOM 1394 C C . ASP A 1 181 ? 10.555 -4.803 -12.496 1.00 97.25 181 ASP A C 1
ATOM 1396 O O . ASP A 1 181 ? 11.172 -5.819 -12.823 1.00 97.25 181 ASP A O 1
ATOM 1400 N N . ALA A 1 182 ? 10.631 -4.299 -11.260 1.00 96.19 182 ALA A N 1
ATOM 1401 C CA . ALA A 1 182 ? 11.457 -4.906 -10.221 1.00 96.19 182 ALA A CA 1
ATOM 1402 C C . ALA A 1 182 ? 11.001 -6.335 -9.895 1.00 96.19 182 ALA A C 1
ATOM 1404 O O . ALA A 1 182 ? 11.828 -7.239 -9.825 1.00 96.19 182 ALA A O 1
ATOM 1405 N N . ALA A 1 183 ? 9.698 -6.576 -9.757 1.00 96.06 183 ALA A N 1
ATOM 1406 C CA . ALA A 1 183 ? 9.176 -7.906 -9.468 1.00 96.06 183 ALA A CA 1
ATOM 1407 C C . ALA A 1 183 ? 9.392 -8.883 -10.637 1.00 96.06 183 ALA A C 1
ATOM 1409 O O . ALA A 1 183 ? 9.738 -10.043 -10.412 1.00 96.06 183 ALA A O 1
ATOM 1410 N N . ARG A 1 184 ? 9.269 -8.422 -11.890 1.00 95.94 184 ARG A N 1
ATOM 1411 C CA . ARG A 1 184 ? 9.631 -9.216 -13.073 1.00 95.94 184 ARG A CA 1
ATOM 1412 C C . ARG A 1 184 ? 11.106 -9.617 -13.039 1.00 95.94 184 ARG A C 1
ATOM 1414 O O . ARG A 1 184 ? 11.406 -10.794 -13.205 1.00 95.94 184 ARG A O 1
ATOM 1421 N N . ARG A 1 185 ? 12.015 -8.661 -12.816 1.00 93.94 185 ARG A N 1
ATOM 1422 C CA . ARG A 1 185 ? 13.469 -8.905 -12.836 1.00 93.94 185 ARG A CA 1
ATOM 1423 C C . ARG A 1 185 ? 13.960 -9.753 -11.665 1.00 93.94 185 ARG A C 1
ATOM 1425 O O . ARG A 1 185 ? 14.817 -10.599 -11.868 1.00 93.94 185 ARG A O 1
ATOM 1432 N N . LEU A 1 186 ? 13.443 -9.512 -10.461 1.00 92.38 186 LEU A N 1
ATOM 1433 C CA . LEU A 1 186 ? 13.988 -10.080 -9.221 1.00 92.38 186 LEU A CA 1
ATOM 1434 C C . LEU A 1 186 ? 13.254 -11.338 -8.761 1.00 92.38 186 LEU A C 1
ATOM 1436 O O . LEU A 1 186 ? 13.849 -12.205 -8.134 1.00 92.38 186 LEU A O 1
ATOM 1440 N N . LEU A 1 187 ? 11.952 -11.437 -9.037 1.00 93.75 187 LEU A N 1
ATOM 1441 C CA . LEU A 1 187 ? 11.114 -12.543 -8.565 1.00 93.75 187 LEU A CA 1
ATOM 1442 C C . LEU A 1 187 ? 10.569 -13.423 -9.698 1.00 93.75 187 LEU A C 1
ATOM 1444 O O . LEU A 1 187 ? 9.846 -14.388 -9.412 1.00 93.75 187 LEU A O 1
ATOM 1448 N N . GLY A 1 188 ? 10.892 -13.087 -10.953 1.00 93.81 188 GLY A N 1
ATOM 1449 C CA . GLY A 1 188 ? 10.496 -13.835 -12.144 1.00 93.81 188 GLY A CA 1
ATOM 1450 C C . GLY A 1 188 ? 9.006 -13.742 -12.474 1.00 93.81 188 GLY A C 1
ATOM 1451 O O . GLY A 1 188 ? 8.455 -14.682 -13.040 1.00 93.81 188 GLY A O 1
ATOM 1452 N N . LEU A 1 189 ? 8.318 -12.659 -12.089 1.00 94.69 189 LEU A N 1
ATOM 1453 C CA . LEU A 1 189 ? 6.896 -12.502 -12.416 1.00 94.69 189 LEU A CA 1
ATOM 1454 C C . LEU A 1 189 ? 6.689 -12.406 -13.932 1.00 94.69 189 LEU A C 1
ATOM 1456 O O . LEU A 1 189 ? 7.353 -11.621 -14.613 1.00 94.69 189 LEU A O 1
ATOM 1460 N N . ALA A 1 190 ? 5.695 -13.136 -14.436 1.00 93.19 190 ALA A N 1
ATOM 1461 C CA . ALA A 1 190 ? 5.253 -13.086 -15.826 1.00 93.19 190 ALA A CA 1
ATOM 1462 C C . ALA A 1 190 ? 4.398 -11.832 -16.094 1.00 93.19 190 ALA A C 1
ATOM 1464 O O . ALA A 1 190 ? 3.202 -11.920 -16.360 1.00 93.19 190 ALA A O 1
ATOM 1465 N N . VAL A 1 191 ? 5.008 -10.649 -15.983 1.00 96.44 191 VAL A N 1
ATOM 1466 C CA . VAL A 1 191 ? 4.377 -9.381 -16.375 1.00 96.44 191 VAL A CA 1
ATOM 1467 C C . VAL A 1 191 ? 4.516 -9.213 -17.894 1.00 96.44 191 VAL A C 1
ATOM 1469 O O . VAL A 1 191 ? 5.657 -9.165 -18.375 1.00 96.44 191 VAL A O 1
ATOM 1472 N N . PRO A 1 192 ? 3.411 -9.093 -18.656 1.00 97.31 192 PRO A N 1
ATOM 1473 C CA . PRO A 1 192 ? 3.476 -8.917 -20.102 1.00 97.31 192 PRO A CA 1
ATOM 1474 C C . PRO A 1 192 ? 4.250 -7.654 -20.501 1.00 97.31 192 PRO A C 1
ATOM 1476 O O . PRO A 1 192 ? 4.216 -6.624 -19.815 1.00 97.31 192 PRO A O 1
ATOM 1479 N N . ALA A 1 193 ? 4.975 -7.723 -21.617 1.00 96.75 193 ALA A N 1
ATOM 1480 C CA . ALA A 1 193 ? 5.840 -6.630 -22.057 1.00 96.75 193 ALA A CA 1
ATOM 1481 C C . ALA A 1 193 ? 5.035 -5.369 -22.413 1.00 96.75 193 ALA A C 1
ATOM 1483 O O . ALA A 1 193 ? 5.477 -4.254 -22.136 1.00 96.75 193 ALA A O 1
ATOM 1484 N N . GLU A 1 194 ? 3.838 -5.549 -22.962 1.00 97.50 194 GLU A N 1
ATOM 1485 C CA . GLU A 1 194 ? 2.876 -4.508 -23.306 1.00 97.50 194 GLU A CA 1
ATOM 1486 C C . GLU A 1 194 ? 2.374 -3.736 -22.078 1.00 97.50 194 GLU A C 1
ATOM 1488 O O . GLU A 1 194 ? 2.225 -2.517 -22.148 1.00 97.50 194 GLU A O 1
ATOM 1493 N N . VAL A 1 195 ? 2.215 -4.398 -20.925 1.00 98.12 195 VAL A N 1
ATOM 1494 C CA . VAL A 1 195 ? 1.837 -3.746 -19.658 1.00 98.12 195 VAL A CA 1
ATOM 1495 C C . VAL A 1 195 ? 2.949 -2.809 -19.208 1.00 98.12 195 VAL A C 1
ATOM 1497 O O . VAL A 1 195 ? 2.711 -1.637 -18.910 1.00 98.12 195 VAL A O 1
ATOM 1500 N N . LEU A 1 196 ? 4.192 -3.301 -19.206 1.00 97.75 196 LEU A N 1
ATOM 1501 C CA . LEU A 1 196 ? 5.342 -2.469 -18.867 1.00 97.75 196 LEU A CA 1
ATOM 1502 C C . LEU A 1 196 ? 5.525 -1.340 -19.879 1.00 97.75 196 LEU A C 1
ATOM 1504 O O . LEU A 1 196 ? 5.872 -0.240 -19.472 1.00 97.75 196 LEU A O 1
ATOM 1508 N N . ALA A 1 197 ? 5.282 -1.564 -21.169 1.00 97.31 197 ALA A N 1
ATOM 1509 C CA . ALA A 1 197 ? 5.355 -0.507 -22.173 1.00 97.31 197 ALA A CA 1
ATOM 1510 C C . ALA A 1 197 ? 4.313 0.598 -21.919 1.00 97.31 197 ALA A C 1
ATOM 1512 O O . ALA A 1 197 ? 4.668 1.778 -21.966 1.00 97.31 197 ALA A O 1
ATOM 1513 N N . ALA A 1 198 ? 3.073 0.225 -21.587 1.00 97.75 198 ALA A N 1
ATOM 1514 C CA . ALA A 1 198 ? 1.959 1.148 -21.359 1.00 97.75 198 ALA A CA 1
ATOM 1515 C C . ALA A 1 198 ? 2.101 2.010 -20.091 1.00 97.75 198 ALA A C 1
ATOM 1517 O O . ALA A 1 198 ? 1.572 3.121 -20.037 1.00 97.75 198 ALA A O 1
ATOM 1518 N N . LEU A 1 199 ? 2.813 1.517 -19.073 1.00 97.56 199 LEU A N 1
ATOM 1519 C CA . LEU A 1 199 ? 3.011 2.215 -17.792 1.00 97.56 199 LEU A CA 1
ATOM 1520 C C . LEU A 1 199 ? 4.355 2.948 -17.695 1.00 97.56 199 LEU A C 1
ATOM 1522 O O . LEU A 1 199 ? 4.659 3.583 -16.683 1.00 97.56 199 LEU A O 1
ATOM 1526 N N . ALA A 1 200 ? 5.187 2.844 -18.729 1.00 95.81 200 ALA A N 1
ATOM 1527 C CA . ALA A 1 200 ? 6.590 3.178 -18.607 1.00 95.81 200 ALA A CA 1
ATOM 1528 C C . ALA A 1 200 ? 6.866 4.676 -18.383 1.00 95.81 200 ALA A C 1
ATOM 1530 O O . ALA A 1 200 ? 6.377 5.521 -19.139 1.00 95.81 200 ALA A O 1
ATOM 1531 N N . PRO A 1 201 ? 7.763 5.030 -17.442 1.00 93.94 201 PRO A N 1
ATOM 1532 C CA . PRO A 1 201 ? 8.225 6.402 -17.277 1.00 93.94 201 PRO A CA 1
ATOM 1533 C C . PRO A 1 201 ? 9.185 6.805 -18.409 1.00 93.94 201 PRO A C 1
ATOM 1535 O O . PRO A 1 201 ? 9.440 6.059 -19.366 1.00 93.94 201 PRO A O 1
ATOM 1538 N N . ARG A 1 202 ? 9.776 8.000 -18.314 1.00 92.62 202 ARG A N 1
ATOM 1539 C CA . ARG A 1 202 ? 10.772 8.472 -19.293 1.00 92.62 202 ARG A CA 1
ATOM 1540 C C . ARG A 1 202 ? 11.965 7.513 -19.355 1.00 92.62 202 ARG A C 1
ATOM 1542 O O . ARG A 1 202 ? 12.356 6.944 -18.341 1.00 92.62 202 ARG A O 1
ATOM 1549 N N . ARG A 1 203 ? 12.582 7.350 -20.534 1.00 92.00 203 ARG A N 1
ATOM 1550 C CA . ARG A 1 203 ? 13.674 6.372 -20.754 1.00 92.00 203 ARG A CA 1
ATOM 1551 C C . ARG A 1 203 ? 14.812 6.490 -19.731 1.00 92.00 203 ARG A C 1
ATOM 1553 O O . ARG A 1 203 ? 15.248 5.480 -19.193 1.00 92.00 203 ARG A O 1
ATOM 1560 N N . TRP A 1 204 ? 15.234 7.711 -19.399 1.00 90.56 204 TRP A N 1
ATOM 1561 C CA . TRP A 1 204 ? 16.283 7.934 -18.398 1.00 90.56 204 TRP A CA 1
ATOM 1562 C C . TRP A 1 204 ? 15.860 7.511 -16.980 1.00 90.56 204 TRP A C 1
ATOM 1564 O O . TRP A 1 204 ? 16.681 6.986 -16.233 1.00 90.56 204 TRP A O 1
ATOM 1574 N N . GLN A 1 205 ? 14.577 7.656 -16.624 1.00 92.44 205 GLN A N 1
ATOM 1575 C CA . GLN A 1 205 ? 14.046 7.207 -15.330 1.00 92.44 205 GLN A CA 1
ATOM 1576 C C . GLN A 1 205 ? 14.037 5.687 -15.224 1.00 92.44 205 GLN A C 1
ATOM 1578 O O . GLN A 1 205 ? 14.296 5.165 -14.149 1.00 92.44 205 GLN A O 1
ATOM 1583 N N . ARG A 1 206 ? 13.816 4.972 -16.334 1.00 93.62 206 ARG A N 1
ATOM 1584 C CA . ARG A 1 206 ? 13.933 3.503 -16.376 1.00 93.62 206 ARG A CA 1
ATOM 1585 C C . ARG A 1 206 ? 15.361 3.064 -16.053 1.00 93.62 206 ARG A C 1
ATOM 1587 O O . ARG A 1 206 ? 15.559 2.184 -15.225 1.00 93.62 206 ARG A O 1
ATOM 1594 N N . GLY A 1 207 ? 16.351 3.733 -16.653 1.00 92.12 207 GLY A N 1
ATOM 1595 C CA . GLY A 1 207 ? 17.766 3.481 -16.368 1.00 92.12 207 GLY A CA 1
ATOM 1596 C C . GLY A 1 207 ? 18.132 3.757 -14.906 1.00 92.12 207 GLY A C 1
ATOM 1597 O O . GLY A 1 207 ? 18.803 2.945 -14.273 1.00 92.12 207 GLY A O 1
ATOM 1598 N N . LEU A 1 208 ? 17.645 4.865 -14.337 1.00 92.06 208 LEU A N 1
ATOM 1599 C CA . LEU A 1 208 ? 17.835 5.158 -12.914 1.00 92.06 208 LEU A CA 1
ATOM 1600 C C . LEU A 1 208 ? 17.118 4.158 -12.009 1.00 92.06 208 LEU A C 1
ATOM 1602 O O . LEU A 1 208 ? 17.706 3.724 -11.027 1.00 92.06 208 LEU A O 1
ATOM 1606 N N . ALA A 1 209 ? 15.888 3.766 -12.333 1.00 91.81 209 ALA A N 1
ATOM 1607 C CA . ALA A 1 209 ? 15.142 2.765 -11.582 1.00 91.81 209 ALA A CA 1
ATOM 1608 C C . ALA A 1 209 ? 15.875 1.419 -11.571 1.00 91.81 209 ALA A C 1
ATOM 1610 O O . ALA A 1 209 ? 16.003 0.822 -10.510 1.00 91.81 209 ALA A O 1
ATOM 1611 N N . GLY A 1 210 ? 16.451 0.987 -12.697 1.00 90.00 210 GLY A N 1
ATOM 1612 C CA . GLY A 1 210 ? 17.289 -0.216 -12.750 1.00 90.00 210 GLY A CA 1
ATOM 1613 C C . GLY A 1 210 ? 18.509 -0.153 -11.821 1.00 90.00 210 GLY A C 1
ATOM 1614 O O . GLY A 1 210 ? 18.872 -1.158 -11.217 1.00 90.00 210 GLY A O 1
ATOM 1615 N N . ARG A 1 211 ? 19.107 1.034 -11.642 1.00 89.94 211 ARG A N 1
ATOM 1616 C CA . ARG A 1 211 ? 20.214 1.248 -10.692 1.00 89.94 211 ARG A CA 1
ATOM 1617 C C . ARG A 1 211 ? 19.730 1.296 -9.246 1.00 89.94 211 ARG A C 1
ATOM 1619 O O . ARG A 1 211 ? 20.313 0.640 -8.384 1.00 89.94 211 ARG A O 1
ATOM 1626 N N . PHE A 1 212 ? 18.680 2.075 -8.976 1.00 88.62 212 PHE A N 1
ATOM 1627 C CA . PHE A 1 212 ? 18.151 2.264 -7.626 1.00 88.62 212 PHE A CA 1
ATOM 1628 C C . PHE A 1 212 ? 17.529 0.976 -7.072 1.00 88.62 212 PHE A C 1
ATOM 1630 O O . PHE A 1 212 ? 17.709 0.675 -5.894 1.00 88.62 212 PHE A O 1
ATOM 1637 N N . PHE A 1 213 ? 16.860 0.208 -7.927 1.00 91.31 213 PHE A N 1
ATOM 1638 C CA . PHE A 1 213 ? 16.166 -1.043 -7.624 1.00 91.31 213 PHE A CA 1
ATOM 1639 C C . PHE A 1 213 ? 16.908 -2.246 -8.228 1.00 91.31 213 PHE A C 1
ATOM 1641 O O . PHE A 1 213 ? 16.313 -3.127 -8.861 1.00 91.31 213 PHE A O 1
ATOM 1648 N N . SER A 1 214 ? 18.232 -2.236 -8.079 1.00 87.44 214 SER A N 1
ATOM 1649 C CA . SER A 1 214 ? 19.089 -3.397 -8.310 1.00 87.44 214 SER A CA 1
ATOM 1650 C C . SER A 1 214 ? 18.948 -4.392 -7.159 1.00 87.44 214 SER A C 1
ATOM 1652 O O . SER A 1 214 ? 18.622 -4.008 -6.035 1.00 87.44 214 SER A O 1
ATOM 1654 N N . GLU A 1 215 ? 19.200 -5.670 -7.441 1.00 86.12 215 GLU A N 1
ATOM 1655 C CA . GLU A 1 215 ? 19.120 -6.752 -6.455 1.00 86.12 215 GLU A CA 1
ATOM 1656 C C . GLU A 1 215 ? 19.965 -6.448 -5.210 1.00 86.12 215 GLU A C 1
ATOM 1658 O O . GLU A 1 215 ? 19.446 -6.422 -4.097 1.00 86.12 215 GLU A O 1
ATOM 1663 N N . GLU A 1 216 ? 21.231 -6.081 -5.416 1.00 85.81 216 GLU A N 1
ATOM 1664 C CA . GLU A 1 216 ? 22.180 -5.731 -4.356 1.00 85.81 216 GLU A CA 1
ATOM 1665 C C . GLU A 1 216 ? 21.646 -4.637 -3.413 1.00 85.81 216 GLU A C 1
ATOM 1667 O O . GLU A 1 216 ? 21.675 -4.779 -2.188 1.00 85.81 216 GLU A O 1
ATOM 1672 N N . ARG A 1 217 ? 21.115 -3.536 -3.963 1.00 83.62 217 ARG A N 1
ATOM 1673 C CA . ARG A 1 217 ? 20.654 -2.383 -3.164 1.00 83.62 217 ARG A CA 1
ATOM 1674 C C . ARG A 1 217 ? 19.347 -2.659 -2.425 1.00 83.62 217 ARG A C 1
ATOM 1676 O O . ARG A 1 217 ? 19.113 -2.059 -1.375 1.00 83.62 217 ARG A O 1
ATOM 1683 N N . LEU A 1 218 ? 18.502 -3.534 -2.967 1.00 83.00 218 LEU A N 1
ATOM 1684 C CA . LEU A 1 218 ? 17.250 -3.934 -2.329 1.00 83.00 218 LEU A CA 1
ATOM 1685 C C . LEU A 1 218 ? 17.494 -4.947 -1.211 1.00 83.00 218 LEU A C 1
ATOM 1687 O O . LEU A 1 218 ? 16.944 -4.775 -0.125 1.00 83.00 218 LEU A O 1
ATOM 1691 N N . LEU A 1 219 ? 18.358 -5.943 -1.433 1.00 80.62 219 LEU A N 1
ATOM 1692 C CA . LEU A 1 219 ? 18.713 -6.939 -0.415 1.00 80.62 219 LEU A CA 1
ATOM 1693 C C . LEU A 1 219 ? 19.482 -6.321 0.758 1.00 80.62 219 LEU A C 1
ATOM 1695 O O . LEU A 1 219 ? 19.248 -6.688 1.905 1.00 80.62 219 LEU A O 1
ATOM 1699 N N . SER A 1 220 ? 20.339 -5.332 0.492 1.00 82.06 220 SER A N 1
ATOM 1700 C CA . SER A 1 220 ? 21.033 -4.568 1.540 1.00 82.06 220 SER A CA 1
ATOM 1701 C C . SER A 1 220 ? 20.158 -3.510 2.228 1.00 82.06 220 SER A C 1
ATOM 1703 O O . SER A 1 220 ? 20.645 -2.801 3.107 1.00 82.06 220 SER A O 1
ATOM 1705 N N . ALA A 1 221 ? 18.890 -3.352 1.820 1.00 79.56 221 ALA A N 1
ATOM 1706 C CA . ALA A 1 221 ? 17.980 -2.305 2.297 1.00 79.56 221 ALA A CA 1
ATOM 1707 C C . ALA A 1 221 ? 18.602 -0.889 2.272 1.00 79.56 221 ALA A C 1
ATOM 1709 O O . ALA A 1 221 ? 18.264 -0.020 3.081 1.00 79.56 221 ALA A O 1
ATOM 1710 N N . ARG A 1 222 ? 19.505 -0.620 1.317 1.00 79.62 222 ARG A N 1
ATOM 1711 C CA . ARG A 1 222 ? 20.358 0.581 1.301 1.00 79.62 222 ARG A CA 1
ATOM 1712 C C . ARG A 1 222 ? 19.561 1.885 1.320 1.00 79.62 222 ARG A C 1
ATOM 1714 O O . ARG A 1 222 ? 19.923 2.836 2.008 1.00 79.62 222 ARG A O 1
ATOM 1721 N N . LEU A 1 223 ? 18.459 1.931 0.570 1.00 76.56 223 LEU A N 1
ATOM 1722 C CA . LEU A 1 223 ? 17.594 3.113 0.506 1.00 76.56 223 LEU A CA 1
ATOM 1723 C C . LEU A 1 223 ? 16.842 3.374 1.817 1.00 76.56 223 LEU A C 1
ATOM 1725 O O . LEU A 1 223 ? 16.527 4.528 2.088 1.00 76.56 223 LEU A O 1
ATOM 1729 N N . ALA A 1 224 ? 16.590 2.350 2.639 1.00 73.94 224 ALA A N 1
ATOM 1730 C CA . ALA A 1 224 ? 16.060 2.551 3.988 1.00 73.94 224 ALA A CA 1
ATOM 1731 C C . ALA A 1 224 ? 17.140 3.087 4.941 1.00 73.94 224 ALA A C 1
ATOM 1733 O O . ALA A 1 224 ? 16.847 3.919 5.796 1.00 73.94 224 ALA A O 1
ATOM 1734 N N . ALA A 1 225 ? 18.391 2.646 4.773 1.00 77.06 225 ALA A N 1
ATOM 1735 C CA . ALA A 1 225 ? 19.505 3.024 5.642 1.00 77.06 225 ALA A CA 1
ATOM 1736 C C . ALA A 1 225 ? 20.044 4.449 5.390 1.00 77.06 225 ALA A C 1
ATOM 1738 O O . ALA A 1 225 ? 20.565 5.081 6.308 1.00 77.06 225 ALA A O 1
ATOM 1739 N N . HIS A 1 226 ? 19.912 4.988 4.170 1.00 81.44 226 HIS A N 1
ATOM 1740 C CA . HIS A 1 226 ? 20.517 6.272 3.790 1.00 81.44 226 HIS A CA 1
ATOM 1741 C C . HIS A 1 226 ? 19.493 7.321 3.340 1.00 81.44 226 HIS A C 1
ATOM 1743 O O . HIS A 1 226 ? 19.111 7.403 2.172 1.00 81.44 226 HIS A O 1
ATOM 1749 N N . LYS A 1 227 ? 19.124 8.222 4.260 1.00 79.56 227 LYS A N 1
ATOM 1750 C CA . LYS A 1 227 ? 18.127 9.286 4.032 1.00 79.56 227 LYS A CA 1
ATOM 1751 C C . LYS A 1 227 ? 18.434 10.196 2.833 1.00 79.56 227 LYS A C 1
ATOM 1753 O O . LYS A 1 227 ? 17.515 10.577 2.114 1.00 79.56 227 LYS A O 1
ATOM 1758 N N . ALA A 1 228 ? 19.700 10.543 2.598 1.00 82.94 228 ALA A N 1
ATOM 1759 C CA . ALA A 1 228 ? 20.086 11.378 1.457 1.00 82.94 228 ALA A CA 1
ATOM 1760 C C . ALA A 1 228 ? 19.842 10.663 0.116 1.00 82.94 228 ALA A C 1
ATOM 1762 O O . ALA A 1 228 ? 19.249 11.242 -0.795 1.00 82.94 228 ALA A O 1
ATOM 1763 N N . GLU A 1 229 ? 20.223 9.385 0.018 1.00 82.81 229 GLU A N 1
ATOM 1764 C CA . GLU A 1 229 ? 19.944 8.564 -1.165 1.00 82.81 229 GLU A CA 1
ATOM 1765 C C . GLU A 1 229 ? 18.437 8.361 -1.360 1.00 82.81 229 GLU A C 1
ATOM 1767 O O . GLU A 1 229 ? 17.957 8.399 -2.492 1.00 82.81 229 GLU A O 1
ATOM 1772 N N . TRP A 1 230 ? 17.680 8.210 -0.269 1.00 86.12 230 TRP A N 1
ATOM 1773 C CA . TRP A 1 230 ? 16.220 8.119 -0.300 1.00 86.12 230 TRP A CA 1
ATOM 1774 C C . TRP A 1 230 ? 15.577 9.384 -0.887 1.00 86.12 230 TRP A C 1
ATOM 1776 O O . TRP A 1 230 ? 14.752 9.298 -1.799 1.00 86.12 230 TRP A O 1
ATOM 1786 N N . LEU A 1 231 ? 15.981 10.570 -0.414 1.00 84.31 231 LEU A N 1
ATOM 1787 C CA . LEU A 1 231 ? 15.471 11.851 -0.921 1.00 84.31 231 LEU A CA 1
ATOM 1788 C C . LEU A 1 231 ? 15.850 12.062 -2.391 1.00 84.31 231 LEU A C 1
ATOM 1790 O O . LEU A 1 231 ? 15.012 12.488 -3.189 1.00 84.31 231 LEU A O 1
ATOM 1794 N N . LEU A 1 232 ? 17.083 11.713 -2.766 1.00 85.75 232 LEU A N 1
ATOM 1795 C CA . LEU A 1 232 ? 17.552 11.792 -4.148 1.00 85.75 232 LEU A CA 1
ATOM 1796 C C . LEU A 1 232 ? 16.748 10.866 -5.069 1.00 85.75 232 LEU A C 1
ATOM 1798 O O . LEU A 1 232 ? 16.282 11.297 -6.123 1.00 85.75 232 LEU A O 1
ATOM 1802 N N . ALA A 1 233 ? 16.539 9.614 -4.662 1.00 85.81 233 ALA A N 1
ATOM 1803 C CA . ALA A 1 233 ? 15.737 8.656 -5.415 1.00 85.81 233 ALA A CA 1
ATOM 1804 C C . ALA A 1 233 ? 14.293 9.148 -5.578 1.00 85.81 233 ALA A C 1
ATOM 1806 O O . ALA A 1 233 ? 13.761 9.125 -6.688 1.00 85.81 233 ALA A O 1
ATOM 1807 N N . LYS A 1 234 ? 13.677 9.678 -4.513 1.00 86.06 234 LYS A N 1
ATOM 1808 C CA . LYS A 1 234 ? 12.346 10.297 -4.581 1.00 86.06 234 LYS A CA 1
ATOM 1809 C C . LYS A 1 234 ? 12.274 11.424 -5.600 1.00 86.06 234 LYS A C 1
ATOM 1811 O O . LYS A 1 234 ? 11.332 11.460 -6.388 1.00 86.06 234 LYS A O 1
ATOM 1816 N N . LEU A 1 235 ? 13.266 12.312 -5.606 1.00 84.38 235 LEU A N 1
ATOM 1817 C CA . LEU A 1 235 ? 13.324 13.438 -6.531 1.00 84.38 235 LEU A CA 1
ATOM 1818 C C . LEU A 1 235 ? 13.478 12.986 -7.989 1.00 84.38 235 LEU A C 1
ATOM 1820 O O . LEU A 1 235 ? 12.740 13.450 -8.857 1.00 84.38 235 LEU A O 1
ATOM 1824 N N . LEU A 1 236 ? 14.421 12.079 -8.257 1.00 85.31 236 LEU A N 1
ATOM 1825 C CA . LEU A 1 236 ? 14.769 11.647 -9.614 1.00 85.31 236 LEU A CA 1
ATOM 1826 C C . LEU A 1 236 ? 13.715 10.727 -10.242 1.00 85.31 236 LEU A C 1
ATOM 1828 O O . LEU A 1 236 ? 13.502 10.756 -11.457 1.00 85.31 236 LEU A O 1
ATOM 1832 N N . LEU A 1 237 ? 13.048 9.911 -9.428 1.00 85.25 237 LEU A N 1
ATOM 1833 C CA . LEU A 1 237 ? 12.051 8.951 -9.902 1.00 85.25 237 LEU A CA 1
ATOM 1834 C C . LEU A 1 237 ? 10.637 9.538 -9.987 1.00 85.25 237 LEU A C 1
ATOM 1836 O O . LEU A 1 237 ? 9.742 8.881 -10.522 1.00 85.25 237 LEU A O 1
ATOM 1840 N N . ALA A 1 238 ? 10.433 10.775 -9.530 1.00 82.06 238 ALA A N 1
ATOM 1841 C CA . ALA A 1 238 ? 9.167 11.473 -9.687 1.00 82.06 238 ALA A CA 1
ATOM 1842 C C . ALA A 1 238 ? 8.910 11.891 -11.146 1.00 82.06 238 ALA A C 1
ATOM 1844 O O . ALA A 1 238 ? 9.823 12.326 -11.849 1.00 82.06 238 ALA A O 1
ATOM 1845 N N . PRO A 1 239 ? 7.653 11.856 -11.618 1.00 71.31 239 PRO A N 1
ATOM 1846 C CA . PRO A 1 239 ? 7.316 12.193 -13.000 1.00 71.31 239 PRO A CA 1
ATOM 1847 C C . PRO A 1 239 ? 7.461 13.698 -13.258 1.00 71.31 239 PRO A C 1
ATOM 1849 O O . PRO A 1 239 ? 7.706 14.125 -14.387 1.00 71.31 239 PRO A O 1
ATOM 1852 N N . ARG A 1 240 ? 7.326 14.516 -12.203 1.00 73.12 240 ARG A N 1
ATOM 1853 C CA . ARG A 1 240 ? 7.485 15.969 -12.235 1.00 73.12 240 ARG A CA 1
ATOM 1854 C C . ARG A 1 240 ? 8.450 16.403 -11.140 1.00 73.12 240 ARG A C 1
ATOM 1856 O O . ARG A 1 240 ? 8.150 16.290 -9.954 1.00 73.12 240 ARG A O 1
ATOM 1863 N N . VAL A 1 241 ? 9.577 16.972 -11.559 1.00 72.69 241 VAL A N 1
ATOM 1864 C CA . VAL A 1 241 ? 10.644 17.406 -10.649 1.00 72.69 241 VAL A CA 1
ATOM 1865 C C . VAL A 1 241 ? 10.182 18.549 -9.747 1.00 72.69 241 VAL A C 1
ATOM 1867 O O . VAL A 1 241 ? 10.462 18.515 -8.562 1.00 72.69 241 VAL A O 1
ATOM 1870 N N . ARG A 1 242 ? 9.430 19.539 -10.255 1.00 75.12 242 ARG A N 1
ATOM 1871 C CA . ARG A 1 242 ? 9.044 20.726 -9.463 1.00 75.12 242 ARG A CA 1
ATOM 1872 C C . ARG A 1 242 ? 8.133 20.407 -8.259 1.00 75.12 242 ARG A C 1
ATOM 1874 O O . ARG A 1 242 ? 8.489 20.814 -7.155 1.00 75.12 242 ARG A O 1
ATOM 1881 N N . PRO A 1 243 ? 7.002 19.680 -8.401 1.00 73.88 243 PRO A N 1
ATOM 1882 C CA . PRO A 1 243 ? 6.185 19.290 -7.248 1.00 73.88 243 PRO A CA 1
ATOM 1883 C C . PRO A 1 243 ? 6.942 18.391 -6.267 1.00 73.88 243 PRO A C 1
ATOM 1885 O O . PRO A 1 243 ? 6.828 18.571 -5.059 1.00 73.88 243 PRO A O 1
ATOM 1888 N N . MET A 1 244 ? 7.771 17.471 -6.774 1.00 77.44 244 MET A N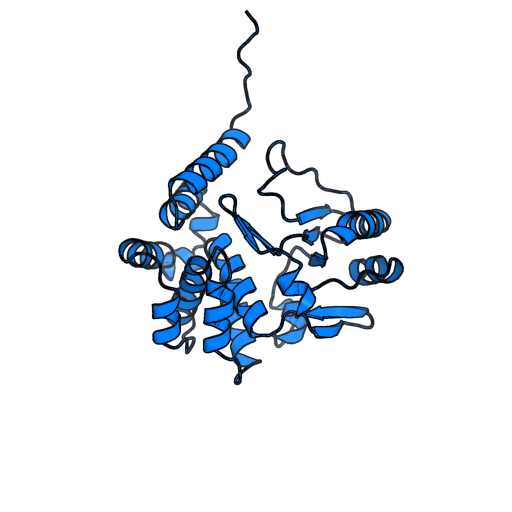 1
ATOM 1889 C CA . MET A 1 244 ? 8.575 16.605 -5.915 1.00 77.44 244 MET A CA 1
ATOM 1890 C C . MET A 1 244 ? 9.695 17.366 -5.199 1.00 77.44 244 MET A C 1
ATOM 1892 O O . MET A 1 244 ? 9.964 17.088 -4.041 1.00 77.44 244 MET A O 1
ATOM 1896 N N . ALA A 1 245 ? 10.313 18.359 -5.835 1.00 76.06 245 ALA A N 1
ATOM 1897 C CA . ALA A 1 245 ? 11.295 19.230 -5.199 1.00 76.06 245 ALA A CA 1
ATOM 1898 C C . ALA A 1 245 ? 10.650 20.030 -4.067 1.00 76.06 245 ALA A C 1
ATOM 1900 O O . ALA A 1 245 ? 11.206 20.078 -2.978 1.00 76.06 245 ALA A O 1
ATOM 1901 N N . ARG A 1 246 ? 9.445 20.582 -4.280 1.00 75.12 246 ARG A N 1
ATOM 1902 C CA . ARG A 1 246 ? 8.670 21.234 -3.210 1.00 75.12 246 ARG A CA 1
ATOM 1903 C C . ARG A 1 246 ? 8.389 20.275 -2.056 1.00 75.12 246 ARG A C 1
ATOM 1905 O O . ARG A 1 246 ? 8.588 20.654 -0.913 1.00 75.12 246 ARG A O 1
ATOM 1912 N N . TYR A 1 247 ? 7.990 19.041 -2.357 1.00 73.75 247 TYR A N 1
ATOM 1913 C CA . TYR A 1 247 ? 7.769 18.000 -1.354 1.00 73.75 247 TYR A CA 1
ATOM 1914 C C . TYR A 1 247 ? 9.051 17.627 -0.591 1.00 73.75 247 TYR A C 1
ATOM 1916 O O . TYR A 1 247 ? 9.045 17.561 0.632 1.00 73.75 247 TYR A O 1
ATOM 1924 N N . VAL A 1 248 ? 10.168 17.413 -1.289 1.00 76.88 248 VAL A N 1
ATOM 1925 C CA . VAL A 1 248 ? 11.466 17.094 -0.678 1.00 76.88 248 VAL A CA 1
ATOM 1926 C C . VAL A 1 248 ? 11.956 18.257 0.185 1.00 76.88 248 VAL A C 1
ATOM 1928 O O . VAL A 1 248 ? 12.388 18.022 1.307 1.00 76.88 248 VAL A O 1
ATOM 1931 N N . LEU A 1 249 ? 11.845 19.499 -0.295 1.00 76.88 249 LEU A N 1
ATOM 1932 C CA . LEU A 1 249 ? 12.205 20.704 0.458 1.00 76.88 249 LEU A CA 1
ATOM 1933 C C . LEU A 1 249 ? 11.333 20.878 1.699 1.00 76.88 249 LEU A C 1
ATOM 1935 O O . LEU A 1 249 ? 11.871 21.114 2.774 1.00 76.88 249 LEU A O 1
ATOM 1939 N N . TRP A 1 250 ? 10.017 20.706 1.567 1.00 69.94 250 TRP A N 1
ATOM 1940 C CA . TRP A 1 250 ? 9.093 20.693 2.700 1.00 69.94 250 TRP A CA 1
ATOM 1941 C C . TRP A 1 250 ? 9.514 19.631 3.733 1.00 69.94 250 TRP A C 1
ATOM 1943 O O . TRP A 1 250 ? 9.706 19.952 4.902 1.00 69.94 250 TRP A O 1
ATOM 1953 N N . ARG A 1 251 ? 9.813 18.403 3.289 1.00 69.44 251 ARG A N 1
ATOM 1954 C CA . ARG A 1 251 ? 10.222 17.290 4.162 1.00 69.44 251 ARG A CA 1
ATOM 1955 C C . ARG A 1 251 ? 11.599 17.467 4.812 1.00 69.44 251 ARG A C 1
ATOM 1957 O O . ARG A 1 251 ? 11.860 16.895 5.867 1.00 69.44 251 ARG A O 1
ATOM 1964 N N . VAL A 1 252 ? 12.503 18.214 4.179 1.00 70.38 252 VAL A N 1
ATOM 1965 C CA . VAL A 1 252 ? 13.798 18.613 4.759 1.00 70.38 252 VAL A CA 1
ATOM 1966 C C . VAL A 1 252 ? 13.617 19.774 5.741 1.00 70.38 252 VAL A C 1
ATOM 1968 O O . VAL A 1 252 ? 14.250 19.774 6.795 1.00 70.38 252 VAL A O 1
ATOM 1971 N N . GLY A 1 253 ? 12.725 20.720 5.438 1.00 60.19 253 GLY A N 1
ATOM 1972 C CA . GLY A 1 253 ? 12.377 21.847 6.305 1.00 60.19 253 GLY A CA 1
ATOM 1973 C C . GLY A 1 253 ? 11.797 21.420 7.654 1.00 60.19 253 GLY A C 1
ATOM 1974 O O . GLY A 1 253 ? 12.093 22.053 8.655 1.00 60.19 253 GLY A O 1
ATOM 1975 N N . GLU A 1 254 ? 11.076 20.299 7.717 1.00 57.59 254 GLU A N 1
ATOM 1976 C CA . GLU A 1 254 ? 10.596 19.704 8.978 1.00 57.59 254 GLU A CA 1
ATOM 1977 C C . GLU A 1 254 ? 11.695 19.048 9.841 1.00 57.59 254 GLU A C 1
ATOM 1979 O O . GLU A 1 254 ? 11.448 18.648 10.979 1.00 57.59 254 GLU A O 1
ATOM 1984 N N . VAL A 1 255 ? 12.903 18.868 9.299 1.00 49.25 255 VAL A N 1
ATOM 1985 C CA . VAL A 1 255 ? 14.051 18.258 9.999 1.00 49.25 255 VAL A CA 1
ATOM 1986 C C . VAL A 1 255 ? 14.980 19.332 10.569 1.00 49.25 255 VAL A C 1
ATOM 1988 O O . VAL A 1 255 ? 15.697 19.073 11.533 1.00 49.25 255 VAL A O 1
ATOM 1991 N N . LEU A 1 256 ? 14.968 20.533 9.992 1.00 42.34 256 LEU A N 1
ATOM 1992 C CA . LEU A 1 256 ? 15.689 21.687 10.513 1.00 42.34 256 LEU A CA 1
ATOM 1993 C C . LEU A 1 256 ? 14.791 22.393 11.540 1.00 42.34 256 LEU A C 1
ATOM 1995 O O . LEU A 1 256 ? 13.654 22.722 11.206 1.00 42.34 256 LEU A O 1
ATOM 1999 N N . PRO A 1 257 ? 15.250 22.650 12.779 1.00 37.56 257 PRO A N 1
ATOM 2000 C CA . PRO A 1 257 ? 14.471 23.452 13.709 1.00 37.56 257 PRO A CA 1
ATOM 2001 C C . PRO A 1 257 ? 14.273 24.830 13.078 1.00 37.56 257 PRO A C 1
ATOM 2003 O O . PRO A 1 257 ? 15.244 25.531 12.785 1.00 37.56 257 PRO A O 1
ATOM 2006 N N . TRP A 1 258 ? 13.019 25.198 12.830 1.00 39.00 258 TRP A N 1
ATOM 2007 C CA . TRP A 1 258 ? 12.655 26.526 12.360 1.00 39.00 258 TRP A CA 1
ATOM 2008 C C . TRP A 1 258 ? 13.129 27.549 13.400 1.00 39.00 258 TRP A C 1
ATOM 2010 O O . TRP A 1 258 ? 12.515 27.722 14.450 1.00 39.00 258 TRP A O 1
ATOM 2020 N N . ARG A 1 259 ? 14.272 28.192 13.146 1.00 36.53 259 ARG A N 1
ATOM 2021 C CA . ARG A 1 259 ? 14.688 29.401 13.857 1.00 36.53 259 ARG A CA 1
ATOM 2022 C C . ARG A 1 259 ? 14.035 30.554 13.116 1.00 36.53 259 ARG A C 1
ATOM 2024 O O . ARG A 1 259 ? 14.544 30.981 12.082 1.00 36.53 259 ARG A O 1
ATOM 2031 N N . GLY A 1 260 ? 12.868 30.976 13.597 1.00 33.16 260 GLY A N 1
ATOM 2032 C CA . GLY A 1 260 ? 12.232 32.199 13.123 1.00 33.16 260 GLY A CA 1
ATOM 2033 C C . GLY A 1 260 ? 13.243 33.346 13.118 1.00 33.16 260 GLY A C 1
ATOM 2034 O O . GLY A 1 260 ? 14.100 33.431 14.000 1.00 33.16 260 GLY A O 1
ATOM 2035 N N . LEU A 1 261 ? 13.172 34.201 12.099 1.00 36.00 261 LEU A N 1
ATOM 2036 C CA . LEU A 1 261 ? 13.862 35.487 12.133 1.00 36.00 261 LEU A CA 1
ATOM 2037 C C . LEU A 1 261 ? 13.350 36.255 13.365 1.00 36.00 261 LEU A C 1
ATOM 2039 O O . LEU A 1 261 ? 12.132 36.285 13.568 1.00 36.00 261 LEU A O 1
ATOM 2043 N N . PRO A 1 262 ? 14.230 36.830 14.205 1.00 31.59 262 PRO A N 1
ATOM 2044 C CA . PRO A 1 262 ? 13.775 37.670 15.301 1.00 31.59 262 PRO A CA 1
ATOM 2045 C C . PRO A 1 262 ? 12.983 38.854 14.725 1.00 31.59 262 PRO A C 1
ATOM 2047 O O . PRO A 1 262 ? 13.348 39.359 13.659 1.00 31.59 262 PRO A O 1
ATOM 2050 N N . PRO A 1 263 ? 11.895 39.281 15.386 1.00 44.69 263 PRO A N 1
ATOM 2051 C CA . PRO A 1 263 ? 11.180 40.476 14.968 1.00 44.69 263 PRO A CA 1
ATOM 2052 C C . PRO A 1 263 ? 12.125 41.683 15.048 1.00 44.69 263 PRO A C 1
ATOM 2054 O O . PRO A 1 263 ? 12.822 41.857 16.050 1.00 44.69 263 PRO A O 1
ATOM 2057 N N . HIS A 1 264 ? 12.159 42.467 13.970 1.00 43.22 264 HIS A N 1
ATOM 2058 C CA . HIS A 1 264 ? 12.662 43.839 13.979 1.00 43.22 264 HIS A CA 1
ATOM 2059 C C . HIS A 1 264 ? 11.565 44.776 14.477 1.00 43.22 264 HIS A C 1
ATOM 2061 O O . HIS A 1 264 ? 10.392 44.533 14.107 1.00 43.22 264 HIS A O 1
#

Radius of gyration: 18.85 Å; chains: 1; bounding box: 44×64×48 Å

Secondary structure (DSSP, 8-state):
-HHHHHHHHTT---EE-STHHHHHHHSSSGGGS--SEEEEE--GGGHHHHHHHHHTTTPEE----TTS-STT--EEEEEETTEEEEEESEEEEETTEEEEHHHHHHHPEEEEETTEEEEE--HHHHHHHHHHHHHHTTT--HHHHHHHHHHHHH-TT--HHHHHHHHHHSS-HHHHHHHHHHHHHHH-----HHHHHHH---HHHHHHHHHHT-HHHHHTTHHHH-HHHHHHHHHHHSS-HHHHHHHHHHHHHTTS---PPPP-

Organism: Stigmatella aurantiaca (strain DW4/3-1) (NCBI:txid378806)

Sequence (264 aa):
MRSLEALGAVGVVPVLLKGYGLARRLYPEPFHRATTDVDLLVLPAQVAAASRALEGLGLVPVSERPGHGGAHAHHHAFHGPAGWVELHFRALASGGQALEAEGLVAHAGEFELEGHRVRYLRAEEELVYLALHASNHLLQRLAWLMDLKLLLRANPGLSWRRVVEVAQG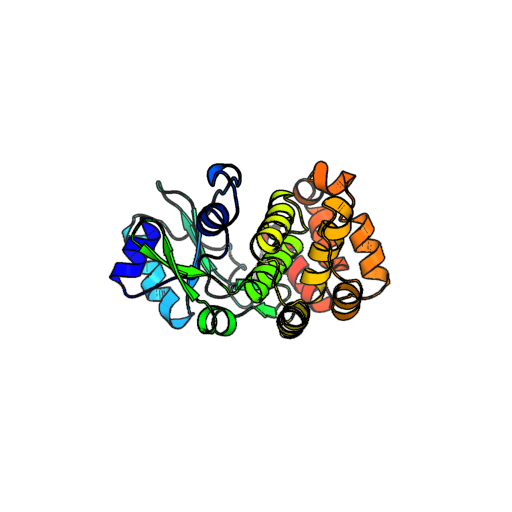TAFPHLAWYALDAARRLLGLAVPAEVLAALAPRRWQRGLAGRFFSEERLLSARLAAHKAEWLLAKLLLAPRVRPMARYVLWRVGEVLPWRGLPPH